Protein AF-H3GCD4-F1 (afdb_monomer)

Foldseek 3Di:
DCPVVVVVVVVLVVDDPVVVVVVVVVVVVVVVVVVVVVVVVVVVVVVVVVVVVVVVVVVVVVVVVVVVVVVCVVVVVVVVVVVVVVVVVVVVPPPDDDDDDDPPPDDPDDDPCPDPVSLVVLLQCLLVVLVVCVVVVNLVVSVVSLVVNVVSVVVCVVVVVCVVPVCSVVSVVSSVVSDDD

Secondary structure (DSSP, 8-state):
--HHHHHHHHHHHTS-HHHHHHHHHHHHHHHHHHHHHHHHHHHHHHHHHHHHHHHHHHHHHHHHHHHHHHHHHHHHHHHHHHHHHHHHHTTTT-SS---S-------SS------HHHHHHHHHHHHHHHHHHHHTT-HHHHHHHHHHHHHHHHHHHHTTHHHH-THHHHHHHHHHTT---

Radius of gyration: 38.5 Å; Cα contacts (8 Å, |Δi|>4): 44; chains: 1; bounding box: 92×35×95 Å

Solvent-accessible surface area (backbone atoms only — not comparable to full-atom values): 10628 Å² total; per-residue (Å²): 133,64,68,66,60,54,51,52,53,57,51,58,73,75,48,53,73,68,58,50,51,52,51,49,54,51,51,53,51,50,50,52,51,52,53,53,51,50,52,50,54,52,53,50,54,53,49,54,51,52,53,51,49,52,50,52,54,51,50,49,56,51,50,53,51,48,53,52,51,61,67,46,43,64,56,54,49,51,52,49,53,51,52,51,54,51,56,57,59,54,64,81,70,59,96,76,76,91,87,82,85,80,85,67,86,75,72,96,68,91,70,76,77,84,44,74,65,58,50,52,54,46,58,67,49,44,55,60,52,38,51,51,30,50,74,73,64,39,57,66,61,33,49,55,50,47,54,51,50,50,58,53,46,54,57,36,57,75,68,53,45,52,80,80,38,67,64,53,63,60,48,47,56,58,49,57,74,68,61,84,130

Organism: Phytophthora ramorum (NCBI:txid164328)

Structure (mmCIF, N/CA/C/O backbone):
data_AF-H3GCD4-F1
#
_entry.id   AF-H3GCD4-F1
#
loop_
_atom_site.group_PDB
_atom_site.id
_atom_site.type_symbol
_atom_site.label_atom_id
_atom_site.label_alt_id
_atom_site.label_comp_id
_atom_site.label_asym_id
_atom_site.label_entity_id
_atom_site.label_seq_id
_atom_site.pdbx_PDB_ins_code
_atom_site.Cartn_x
_atom_site.Cartn_y
_atom_site.Cartn_z
_atom_site.occupancy
_atom_site.B_iso_or_equiv
_atom_site.auth_seq_id
_atom_site.auth_comp_id
_atom_site.auth_asym_id
_atom_site.auth_atom_id
_atom_site.pdbx_PDB_model_num
ATOM 1 N N . MET A 1 1 ? 44.807 -16.134 -28.059 1.00 50.16 1 MET A N 1
ATOM 2 C CA . MET A 1 1 ? 43.827 -15.021 -28.088 1.00 50.16 1 MET A CA 1
ATOM 3 C C . MET A 1 1 ? 43.951 -14.115 -29.324 1.00 50.16 1 MET A C 1
ATOM 5 O O . MET A 1 1 ? 43.133 -13.223 -29.466 1.00 50.16 1 MET A O 1
ATOM 9 N N . THR A 1 2 ? 44.904 -14.329 -30.241 1.00 54.50 2 THR A N 1
ATOM 10 C CA . THR A 1 2 ? 45.132 -13.459 -31.418 1.00 54.50 2 THR A CA 1
ATOM 11 C C . THR A 1 2 ? 44.322 -13.833 -32.667 1.00 54.50 2 THR A C 1
ATOM 13 O O . THR A 1 2 ? 44.211 -13.025 -33.582 1.00 54.50 2 THR A O 1
ATOM 16 N N . THR A 1 3 ? 43.721 -15.024 -32.713 1.00 62.31 3 THR A N 1
ATOM 17 C CA . THR A 1 3 ? 43.071 -15.566 -33.921 1.00 62.31 3 THR A CA 1
ATOM 18 C C . THR A 1 3 ? 41.797 -14.823 -34.326 1.00 62.31 3 THR A C 1
ATOM 20 O O . THR A 1 3 ? 41.518 -14.698 -35.512 1.00 62.31 3 THR A O 1
ATOM 23 N N . THR A 1 4 ? 41.042 -14.280 -33.369 1.00 67.94 4 THR A N 1
ATOM 24 C CA . THR A 1 4 ? 39.801 -13.533 -33.646 1.00 67.94 4 THR A CA 1
ATOM 25 C C . THR A 1 4 ? 40.067 -12.150 -34.237 1.00 67.94 4 THR A C 1
ATOM 27 O O . THR A 1 4 ? 39.287 -11.662 -35.051 1.00 67.94 4 THR A O 1
ATOM 30 N N . ALA A 1 5 ? 41.178 -11.518 -33.849 1.00 70.50 5 ALA A N 1
ATOM 31 C CA . ALA A 1 5 ? 41.583 -10.219 -34.374 1.00 70.50 5 ALA A CA 1
ATOM 32 C C . ALA A 1 5 ? 42.085 -10.327 -35.824 1.00 70.50 5 ALA A C 1
ATOM 34 O O . ALA A 1 5 ? 41.757 -9.470 -36.645 1.00 70.50 5 ALA A O 1
ATOM 35 N N . ASP A 1 6 ? 42.824 -11.395 -36.144 1.00 76.06 6 ASP A N 1
ATOM 36 C CA . ASP A 1 6 ? 43.312 -11.661 -37.504 1.00 76.06 6 ASP A CA 1
ATOM 37 C C . ASP A 1 6 ? 42.165 -11.997 -38.472 1.00 76.06 6 ASP A C 1
ATOM 39 O O . ASP A 1 6 ? 42.131 -11.508 -39.603 1.00 76.06 6 ASP A O 1
ATOM 43 N N . ASP A 1 7 ? 41.167 -12.756 -38.009 1.00 80.56 7 ASP A N 1
ATOM 44 C CA . ASP A 1 7 ? 39.966 -13.078 -38.787 1.00 80.56 7 ASP A CA 1
ATOM 45 C C . ASP A 1 7 ? 39.101 -11.830 -39.058 1.00 80.56 7 ASP A C 1
ATOM 47 O O . ASP A 1 7 ? 38.700 -11.561 -40.195 1.00 80.56 7 ASP A O 1
ATOM 51 N N . ALA A 1 8 ? 38.919 -10.972 -38.046 1.00 80.94 8 ALA A N 1
ATOM 52 C CA . ALA A 1 8 ? 38.233 -9.690 -38.202 1.00 80.94 8 ALA A CA 1
ATOM 53 C C . ALA A 1 8 ? 38.965 -8.749 -39.178 1.00 80.94 8 ALA A C 1
ATOM 55 O O . ALA A 1 8 ? 38.332 -8.100 -40.015 1.00 80.94 8 ALA A O 1
ATOM 56 N N . ALA A 1 9 ? 40.299 -8.699 -39.127 1.00 81.06 9 ALA A N 1
ATOM 57 C CA . ALA A 1 9 ? 41.100 -7.920 -40.068 1.00 81.06 9 ALA A CA 1
ATOM 58 C C . ALA A 1 9 ? 40.993 -8.468 -41.504 1.00 81.06 9 ALA A C 1
ATOM 60 O O . ALA A 1 9 ? 40.897 -7.691 -42.458 1.00 81.06 9 ALA A O 1
ATOM 61 N N . GLY A 1 10 ? 40.955 -9.794 -41.670 1.00 81.75 10 GLY A N 1
ATOM 62 C CA . GLY A 1 10 ? 40.729 -10.453 -42.957 1.00 81.75 10 GLY A CA 1
ATOM 63 C C . GLY A 1 10 ? 39.330 -10.203 -43.532 1.00 81.75 10 GLY A C 1
ATOM 64 O O . GLY A 1 10 ? 39.179 -10.050 -44.745 1.00 81.75 10 GLY A O 1
ATOM 65 N N . PHE A 1 11 ? 38.305 -10.125 -42.683 1.00 82.75 11 PHE A N 1
ATOM 66 C CA . PHE A 1 11 ? 36.947 -9.737 -43.069 1.00 82.75 11 PHE A CA 1
ATOM 67 C C . PHE A 1 11 ? 36.885 -8.281 -43.553 1.00 82.75 11 PHE A C 1
ATOM 69 O O . PHE A 1 11 ? 36.371 -8.013 -44.639 1.00 82.75 11 PHE A O 1
ATOM 76 N N . LEU A 1 12 ? 37.487 -7.347 -42.810 1.00 80.81 12 LEU A N 1
ATOM 77 C CA . LEU A 1 12 ? 37.489 -5.922 -43.161 1.00 80.81 12 LEU A CA 1
ATOM 78 C C . LEU A 1 12 ? 38.237 -5.624 -44.469 1.00 80.81 12 LEU A C 1
ATOM 80 O O . LEU A 1 12 ? 37.822 -4.741 -45.212 1.00 80.81 12 LEU A O 1
ATOM 84 N N . ARG A 1 13 ? 39.297 -6.379 -44.795 1.00 82.69 13 ARG A N 1
ATOM 85 C CA . ARG A 1 13 ? 40.027 -6.240 -46.073 1.00 82.69 13 ARG A CA 1
ATOM 86 C C . ARG A 1 13 ? 39.203 -6.634 -47.301 1.00 82.69 13 ARG A C 1
ATOM 88 O O . ARG A 1 13 ? 39.510 -6.178 -48.396 1.00 82.69 13 ARG A O 1
ATOM 95 N N . ARG A 1 14 ? 38.193 -7.494 -47.134 1.00 85.12 14 ARG A N 1
ATOM 96 C CA . ARG A 1 14 ? 37.296 -7.941 -48.215 1.00 85.12 14 ARG A CA 1
ATOM 97 C C . ARG A 1 14 ? 36.103 -7.006 -48.426 1.00 85.12 14 ARG A C 1
ATOM 99 O O . ARG A 1 14 ? 35.385 -7.159 -49.410 1.00 85.12 14 ARG A O 1
ATOM 106 N N . LEU A 1 15 ? 35.886 -6.061 -47.513 1.00 84.00 15 LEU A N 1
ATOM 107 C CA . LEU A 1 15 ? 34.727 -5.180 -47.506 1.00 84.00 15 LEU A CA 1
ATOM 108 C C . LEU A 1 15 ? 35.008 -3.879 -48.276 1.00 84.00 15 LEU A C 1
ATOM 110 O O . LEU A 1 15 ? 36.093 -3.305 -48.183 1.00 84.00 15 LEU A O 1
ATOM 114 N N . SER A 1 16 ? 34.010 -3.385 -49.012 1.00 89.06 16 SER A N 1
ATOM 115 C CA . SER A 1 16 ? 34.063 -2.057 -49.632 1.00 89.06 16 SER A CA 1
ATOM 116 C C . SER A 1 16 ? 34.206 -0.963 -48.569 1.00 89.06 16 SER A C 1
ATOM 118 O O . SER A 1 16 ? 33.640 -1.051 -47.478 1.00 89.06 16 SER A O 1
ATOM 120 N N . ILE A 1 17 ? 34.912 0.122 -48.902 1.00 86.19 17 ILE A N 1
ATOM 121 C CA . ILE A 1 17 ? 35.089 1.280 -48.010 1.00 86.19 17 ILE A CA 1
ATOM 122 C C . ILE A 1 17 ? 33.732 1.893 -47.618 1.00 86.19 17 ILE A C 1
ATOM 124 O O . ILE A 1 17 ? 33.580 2.383 -46.498 1.00 86.19 17 ILE A O 1
ATOM 128 N N . ALA A 1 18 ? 32.739 1.863 -48.514 1.00 87.00 18 ALA A N 1
ATOM 129 C CA . ALA A 1 18 ? 31.394 2.365 -48.226 1.00 87.00 18 ALA A CA 1
ATOM 130 C C . ALA A 1 18 ? 30.683 1.499 -47.172 1.00 87.00 18 ALA A C 1
ATOM 132 O O . ALA A 1 18 ? 30.179 2.024 -46.178 1.00 87.00 18 ALA A O 1
ATOM 133 N N . ASP A 1 19 ? 30.734 0.178 -47.335 1.00 88.00 19 ASP A N 1
ATOM 134 C CA . ASP A 1 19 ? 30.111 -0.774 -46.413 1.00 88.00 19 ASP A CA 1
ATOM 135 C C . ASP A 1 19 ? 30.809 -0.776 -45.047 1.00 88.00 19 ASP A C 1
ATOM 137 O O . ASP A 1 19 ? 30.152 -0.837 -44.008 1.00 88.00 19 ASP A O 1
ATOM 141 N N . ALA A 1 20 ? 32.137 -0.617 -45.026 1.00 88.19 20 ALA A N 1
ATOM 142 C CA . ALA A 1 20 ? 32.909 -0.482 -43.794 1.00 88.19 20 ALA A CA 1
ATOM 143 C C . ALA A 1 20 ? 32.507 0.766 -42.989 1.00 88.19 20 ALA A C 1
ATOM 145 O O . ALA A 1 20 ? 32.395 0.698 -41.764 1.00 88.19 20 ALA A O 1
ATOM 146 N N . LYS A 1 21 ? 32.232 1.896 -43.659 1.00 89.31 21 LYS A N 1
ATOM 147 C CA . LYS A 1 21 ? 31.738 3.119 -43.000 1.00 89.31 21 LYS A CA 1
ATOM 148 C C . LYS A 1 21 ? 30.345 2.922 -42.404 1.00 89.31 21 LYS A C 1
ATOM 150 O O . LYS A 1 21 ? 30.118 3.311 -41.261 1.00 89.31 21 LYS A O 1
ATOM 155 N N . VAL A 1 22 ? 29.434 2.281 -43.139 1.00 92.94 22 VAL A N 1
ATOM 156 C CA . VAL A 1 22 ? 28.083 1.969 -42.640 1.00 92.94 22 VAL A CA 1
ATOM 157 C C . VAL A 1 22 ? 28.148 1.028 -41.435 1.00 92.94 22 VAL A C 1
ATOM 159 O O . VAL A 1 22 ? 27.459 1.251 -40.438 1.00 92.94 22 VAL A O 1
ATOM 162 N N . LEU A 1 23 ? 29.005 0.004 -41.488 1.00 91.62 23 LEU A N 1
ATOM 163 C CA . LEU A 1 23 ? 29.213 -0.928 -40.382 1.00 91.62 23 LEU A CA 1
ATOM 164 C C . LEU A 1 23 ? 29.775 -0.224 -39.139 1.00 91.62 23 LEU A C 1
ATOM 166 O O . LEU A 1 23 ? 29.325 -0.503 -38.025 1.00 91.62 23 LEU A O 1
ATOM 170 N N . LEU A 1 24 ? 30.719 0.705 -39.318 1.00 90.31 24 LEU A N 1
ATOM 171 C CA . LEU A 1 24 ? 31.287 1.498 -38.227 1.00 90.31 24 LEU A CA 1
ATOM 172 C C . LEU A 1 24 ? 30.203 2.350 -37.561 1.00 90.31 24 LEU A C 1
ATOM 174 O O . LEU A 1 24 ? 30.026 2.254 -36.347 1.00 90.31 24 LEU A O 1
ATOM 178 N N . GLU A 1 25 ? 29.433 3.116 -38.336 1.00 95.12 25 GLU A N 1
ATOM 179 C CA . GLU A 1 25 ? 28.358 3.954 -37.789 1.00 95.12 25 GLU A CA 1
ATOM 180 C C . GLU A 1 25 ? 27.281 3.124 -37.084 1.00 95.12 25 GLU A C 1
ATOM 182 O O . GLU A 1 25 ? 26.854 3.457 -35.975 1.00 95.12 25 GLU A O 1
ATOM 187 N N . ARG A 1 26 ? 26.904 1.975 -37.658 1.00 95.38 26 ARG A N 1
ATOM 188 C CA . ARG A 1 26 ? 25.992 1.025 -37.008 1.00 95.38 26 ARG A CA 1
ATOM 189 C C . ARG A 1 26 ? 26.544 0.546 -35.667 1.00 95.38 26 ARG A C 1
ATOM 191 O O . ARG A 1 26 ? 25.827 0.579 -34.670 1.00 95.38 26 ARG A O 1
ATOM 198 N N . THR A 1 27 ? 27.807 0.130 -35.633 1.00 95.19 27 THR A N 1
ATOM 199 C CA . THR A 1 27 ? 28.456 -0.377 -34.414 1.00 95.19 27 THR A CA 1
ATOM 200 C C . THR A 1 27 ? 28.596 0.722 -33.362 1.00 95.19 27 THR A C 1
ATOM 202 O O . THR A 1 27 ? 28.390 0.477 -32.174 1.00 95.19 27 THR A O 1
ATOM 205 N N . ARG A 1 28 ? 28.891 1.958 -33.781 1.00 96.44 28 ARG A N 1
ATOM 206 C CA . ARG A 1 28 ? 28.967 3.123 -32.893 1.00 96.44 28 ARG A CA 1
ATOM 207 C C . ARG A 1 28 ? 27.609 3.423 -32.262 1.00 96.44 28 ARG A C 1
ATOM 209 O O . ARG A 1 28 ? 27.538 3.591 -31.046 1.00 96.44 28 ARG A O 1
ATOM 216 N N . LYS A 1 29 ? 26.541 3.413 -33.064 1.00 96.88 29 LYS A N 1
ATOM 217 C CA . LYS A 1 29 ? 25.164 3.595 -32.589 1.00 96.88 29 LYS A CA 1
ATOM 218 C C . LYS A 1 29 ? 24.729 2.472 -31.648 1.00 96.88 29 LYS A C 1
ATOM 220 O O . LYS A 1 29 ? 24.122 2.736 -30.616 1.00 96.88 29 LYS A O 1
ATOM 225 N N . GLU A 1 30 ? 25.060 1.221 -31.965 1.00 96.88 30 GLU A N 1
ATOM 226 C CA . GLU A 1 30 ? 24.753 0.078 -31.101 1.00 96.88 30 GLU A CA 1
ATOM 227 C C . GLU A 1 30 ? 25.494 0.170 -29.762 1.00 96.88 30 GLU A C 1
ATOM 229 O O . GLU A 1 30 ? 24.895 -0.049 -28.709 1.00 96.88 30 GLU A O 1
ATOM 234 N N . LYS A 1 31 ? 26.774 0.560 -29.785 1.00 96.62 31 LYS A N 1
ATOM 235 C CA . LYS A 1 31 ? 27.557 0.809 -28.572 1.00 96.62 31 LYS A CA 1
ATOM 236 C C . LYS A 1 31 ? 26.910 1.897 -27.718 1.00 96.62 31 LYS A C 1
ATOM 238 O O . LYS A 1 31 ? 26.731 1.689 -26.522 1.00 96.62 31 LYS A O 1
ATOM 243 N N . GLU A 1 32 ? 26.534 3.026 -28.316 1.00 96.75 32 GLU A N 1
ATOM 244 C CA . GLU A 1 32 ? 25.876 4.119 -27.596 1.00 96.75 32 GLU A CA 1
ATOM 245 C C . GLU A 1 32 ? 24.546 3.664 -26.973 1.00 96.75 32 GLU A C 1
ATOM 247 O O . GLU A 1 32 ? 24.305 3.887 -25.785 1.00 96.75 32 GLU A O 1
ATOM 252 N N . ASN A 1 33 ? 23.715 2.947 -27.732 1.00 96.88 33 ASN A N 1
ATOM 253 C CA . ASN A 1 33 ? 22.452 2.409 -27.232 1.00 96.88 33 ASN A CA 1
ATOM 254 C C . ASN A 1 33 ? 22.661 1.455 -26.051 1.00 96.88 33 ASN A C 1
ATOM 256 O O . ASN A 1 33 ? 22.021 1.634 -25.017 1.00 96.88 33 ASN A O 1
ATOM 260 N N . LYS A 1 34 ? 23.607 0.511 -26.154 1.00 97.12 34 LYS A N 1
ATOM 261 C CA . LYS A 1 34 ? 23.935 -0.409 -25.053 1.00 97.12 34 LYS A CA 1
ATOM 262 C C . LYS A 1 34 ? 24.427 0.337 -23.816 1.00 97.12 34 LYS A C 1
ATOM 264 O O . LYS A 1 34 ? 24.053 -0.017 -22.703 1.00 97.12 34 LYS A O 1
ATOM 269 N N . THR A 1 35 ? 25.223 1.397 -23.986 1.00 96.31 35 THR A N 1
ATOM 270 C CA . THR A 1 35 ? 25.668 2.206 -22.839 1.00 96.31 35 THR A CA 1
ATOM 271 C C . THR A 1 35 ? 24.512 2.936 -22.159 1.00 96.31 35 THR A C 1
ATOM 273 O O . THR A 1 35 ? 24.444 2.934 -20.931 1.00 96.31 35 THR A O 1
ATOM 276 N N . LYS A 1 36 ? 23.565 3.489 -22.927 1.00 95.75 36 LYS A N 1
ATOM 277 C CA . LYS A 1 36 ? 22.367 4.148 -22.381 1.00 95.75 36 LYS A CA 1
ATOM 278 C C . LYS A 1 36 ? 21.444 3.156 -21.677 1.00 95.75 36 LYS A C 1
ATOM 280 O O . LYS A 1 36 ? 20.927 3.448 -20.602 1.00 95.75 36 LYS A O 1
ATOM 285 N N . GLU A 1 37 ? 21.257 1.974 -22.253 1.00 95.94 37 GLU A N 1
ATOM 286 C CA . GLU A 1 37 ? 20.448 0.913 -21.655 1.00 95.94 37 GLU A CA 1
ATOM 287 C C . GLU A 1 37 ? 21.063 0.403 -20.348 1.00 95.94 37 GLU A C 1
ATOM 289 O O . GLU A 1 37 ? 20.365 0.292 -19.340 1.00 95.94 37 GLU A O 1
ATOM 294 N N . MET A 1 38 ? 22.383 0.194 -20.324 1.00 95.75 38 MET A N 1
ATOM 295 C CA . MET A 1 38 ? 23.116 -0.170 -19.113 1.00 95.75 38 MET A CA 1
ATOM 296 C C . MET A 1 38 ? 22.959 0.897 -18.022 1.00 95.75 38 MET A C 1
ATOM 298 O O . MET A 1 38 ? 22.636 0.564 -16.883 1.00 95.75 38 MET A O 1
ATOM 302 N N . GLN A 1 39 ? 23.111 2.180 -18.363 1.00 95.44 39 GLN A N 1
ATOM 303 C CA . GLN A 1 39 ? 22.886 3.283 -17.422 1.00 95.44 39 GLN A CA 1
ATOM 304 C C . GLN A 1 39 ? 21.451 3.296 -16.882 1.00 95.44 39 GLN A C 1
ATOM 306 O O . GLN A 1 39 ? 21.246 3.469 -15.680 1.00 95.44 39 GLN A O 1
ATOM 311 N N . LYS A 1 40 ? 20.452 3.058 -17.742 1.00 95.25 40 LYS A N 1
ATOM 312 C CA . LYS A 1 40 ? 19.048 2.965 -17.325 1.00 95.25 40 LYS A CA 1
ATOM 313 C C . LYS A 1 40 ? 18.827 1.800 -16.361 1.00 95.25 40 LYS A C 1
ATOM 315 O O . LYS A 1 40 ? 18.182 1.997 -15.333 1.00 95.25 40 LYS A O 1
ATOM 320 N N . MET A 1 41 ? 19.371 0.619 -16.663 1.00 95.75 41 MET A N 1
ATOM 321 C CA . MET A 1 41 ? 19.281 -0.560 -15.794 1.00 95.75 41 MET A CA 1
ATOM 322 C C . MET A 1 41 ? 19.884 -0.290 -14.416 1.00 95.75 41 MET A C 1
ATOM 324 O O . MET A 1 41 ? 19.246 -0.560 -13.401 1.00 95.75 41 MET A O 1
ATOM 328 N N . ILE A 1 42 ? 21.084 0.289 -14.376 1.00 96.25 42 ILE A N 1
ATOM 329 C CA . ILE A 1 42 ? 21.759 0.648 -13.126 1.00 96.25 42 ILE A CA 1
ATOM 330 C C . ILE A 1 42 ? 20.920 1.664 -12.336 1.00 96.25 42 ILE A C 1
ATOM 332 O O . ILE A 1 42 ? 20.726 1.503 -11.134 1.00 96.25 42 ILE A O 1
ATOM 336 N N . GLY A 1 43 ? 20.349 2.667 -13.009 1.00 95.38 43 GLY A N 1
ATOM 337 C CA . GLY A 1 43 ? 19.470 3.650 -12.375 1.00 95.38 43 GLY A CA 1
ATOM 338 C C . GLY A 1 43 ? 18.202 3.043 -11.765 1.00 95.38 43 GLY A C 1
ATOM 339 O O . GLY A 1 43 ? 17.765 3.495 -10.712 1.00 95.38 43 GLY A O 1
ATOM 340 N N . VAL A 1 44 ? 17.620 2.013 -12.392 1.00 95.94 44 VAL A N 1
ATOM 341 C CA . VAL A 1 44 ? 16.501 1.255 -11.802 1.00 95.94 44 VAL A CA 1
ATOM 342 C C . VAL A 1 44 ? 16.966 0.519 -10.548 1.00 95.94 44 VAL A C 1
ATOM 344 O O . VAL A 1 44 ? 16.364 0.699 -9.500 1.00 95.94 44 VAL A O 1
ATOM 347 N N . ARG A 1 45 ? 18.089 -0.209 -10.607 1.00 96.19 45 ARG A N 1
ATOM 348 C CA . ARG A 1 45 ? 18.612 -0.952 -9.447 1.00 96.19 45 ARG A CA 1
ATOM 349 C C . ARG A 1 45 ? 18.936 -0.057 -8.252 1.00 96.19 45 ARG A C 1
ATOM 351 O O . ARG A 1 45 ? 18.669 -0.452 -7.122 1.00 96.19 45 ARG A O 1
ATOM 358 N N . TYR A 1 46 ? 19.479 1.139 -8.485 1.00 97.12 46 TYR A N 1
ATOM 359 C CA . TYR A 1 46 ? 19.704 2.100 -7.403 1.00 97.12 46 TYR A CA 1
ATOM 360 C C . TYR A 1 46 ? 18.398 2.596 -6.787 1.00 97.12 46 TYR A C 1
ATOM 362 O O . TYR A 1 46 ? 18.313 2.681 -5.566 1.00 97.12 46 TYR A O 1
ATOM 370 N N . ARG A 1 47 ? 17.373 2.888 -7.598 1.00 96.81 47 ARG A N 1
ATOM 371 C CA . ARG A 1 47 ? 16.058 3.278 -7.071 1.00 96.81 47 ARG A CA 1
ATOM 372 C C . ARG A 1 47 ? 15.408 2.155 -6.275 1.00 96.81 47 ARG A C 1
ATOM 374 O O . ARG A 1 47 ? 14.955 2.421 -5.173 1.00 96.81 47 ARG A O 1
ATOM 381 N N . ASP A 1 48 ? 15.443 0.924 -6.778 1.00 97.19 48 ASP A N 1
ATOM 382 C CA . ASP A 1 48 ? 14.895 -0.237 -6.070 1.00 97.19 48 ASP A CA 1
ATOM 383 C C . ASP A 1 48 ? 15.591 -0.443 -4.715 1.00 97.19 48 ASP A C 1
ATOM 385 O O . ASP A 1 48 ? 14.945 -0.780 -3.723 1.00 97.19 48 ASP A O 1
ATOM 389 N N . LEU A 1 49 ? 16.911 -0.225 -4.651 1.00 97.81 49 LEU A N 1
ATOM 390 C CA . LEU A 1 49 ? 17.675 -0.322 -3.407 1.00 97.81 49 LEU A CA 1
ATOM 391 C C . LEU A 1 49 ? 17.290 0.779 -2.410 1.00 97.81 49 LEU A C 1
ATOM 393 O O . LEU A 1 49 ? 17.115 0.486 -1.230 1.00 97.81 49 LEU A O 1
ATOM 397 N N . ILE A 1 50 ? 17.134 2.020 -2.882 1.00 97.00 50 ILE A N 1
ATOM 398 C CA . ILE A 1 50 ? 16.683 3.148 -2.053 1.00 97.00 50 ILE A CA 1
ATOM 399 C C . ILE A 1 50 ? 15.266 2.883 -1.536 1.00 97.00 50 ILE A C 1
ATOM 401 O O . ILE A 1 50 ? 15.030 2.953 -0.336 1.00 97.00 50 ILE A O 1
ATOM 405 N N . GLU A 1 51 ? 14.348 2.473 -2.411 1.00 97.94 51 GLU A N 1
ATOM 406 C CA . GLU A 1 51 ? 12.968 2.160 -2.035 1.00 97.94 51 GLU A CA 1
ATOM 407 C C . GLU A 1 51 ? 12.904 0.997 -1.033 1.00 97.94 51 GLU A C 1
ATOM 409 O O . GLU A 1 51 ? 12.111 1.011 -0.092 1.00 97.94 51 GLU A O 1
ATOM 414 N N . SER A 1 52 ? 13.759 -0.015 -1.200 1.00 97.88 52 SER A N 1
ATOM 415 C CA . SER A 1 52 ? 13.860 -1.125 -0.247 1.00 97.88 52 SER A CA 1
ATOM 416 C C . SER A 1 52 ? 14.365 -0.653 1.117 1.00 97.88 52 SER A C 1
ATOM 418 O O . SER A 1 52 ? 13.850 -1.100 2.141 1.00 97.88 52 SER A O 1
ATOM 420 N N . ALA A 1 53 ? 15.329 0.271 1.150 1.00 98.12 53 ALA A N 1
ATOM 421 C CA . ALA A 1 53 ? 15.805 0.874 2.391 1.00 98.12 53 ALA A CA 1
ATOM 422 C C . ALA A 1 53 ? 14.696 1.685 3.084 1.00 98.12 53 ALA A C 1
ATOM 424 O O . ALA A 1 53 ? 14.467 1.499 4.280 1.00 98.12 53 ALA A O 1
ATOM 425 N N . ASP A 1 54 ? 13.943 2.494 2.335 1.00 97.75 54 ASP A N 1
ATOM 426 C CA . ASP A 1 54 ? 12.808 3.257 2.866 1.00 97.75 54 ASP A CA 1
ATOM 427 C C . ASP A 1 54 ? 11.724 2.331 3.436 1.00 97.75 54 ASP A C 1
ATOM 429 O O . ASP A 1 54 ? 11.196 2.566 4.525 1.00 97.75 54 ASP A O 1
ATOM 433 N N . LYS A 1 55 ? 11.429 1.218 2.752 1.00 97.94 55 LYS A N 1
ATOM 434 C CA . LYS A 1 55 ? 10.506 0.186 3.253 1.00 97.94 55 LYS A CA 1
ATOM 435 C C . LYS A 1 55 ? 10.986 -0.414 4.571 1.00 97.94 55 LYS A C 1
ATOM 437 O O . LYS A 1 55 ? 10.176 -0.557 5.483 1.00 97.94 55 LYS A O 1
ATOM 442 N N . ILE A 1 56 ? 12.278 -0.716 4.706 1.00 97.81 56 ILE A N 1
ATOM 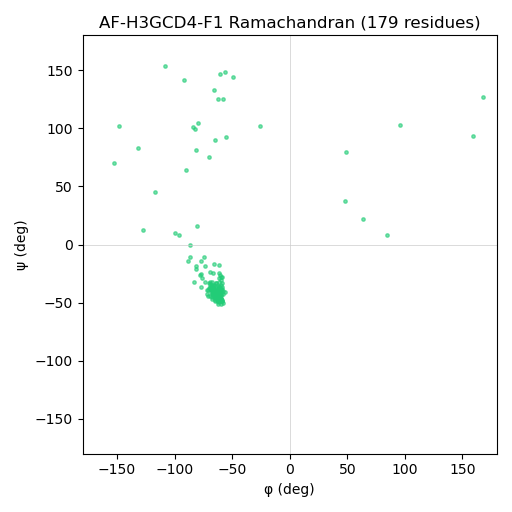443 C CA . ILE A 1 56 ? 12.848 -1.241 5.956 1.00 97.81 56 ILE A CA 1
ATOM 444 C C . ILE A 1 56 ? 12.685 -0.227 7.096 1.00 97.81 56 ILE A C 1
ATOM 446 O O . ILE A 1 56 ? 12.259 -0.601 8.188 1.00 97.81 56 ILE A O 1
ATOM 450 N N . VAL A 1 57 ? 12.954 1.057 6.850 1.00 97.62 57 VAL A N 1
ATOM 451 C CA . VAL A 1 57 ? 12.784 2.120 7.857 1.00 97.62 57 VAL A CA 1
ATOM 452 C C . VAL A 1 57 ? 11.311 2.285 8.250 1.00 97.62 57 VAL A C 1
ATOM 454 O O . VAL A 1 57 ? 10.983 2.397 9.436 1.00 97.62 57 VAL A O 1
ATOM 457 N N . ASN A 1 58 ? 10.400 2.232 7.280 1.00 98.00 58 ASN A N 1
ATOM 458 C CA . ASN A 1 58 ? 8.962 2.295 7.531 1.00 98.00 58 ASN A CA 1
ATOM 459 C C . ASN A 1 58 ? 8.469 1.088 8.337 1.00 98.00 58 ASN A C 1
ATOM 461 O O . ASN A 1 58 ? 7.724 1.261 9.301 1.00 98.00 58 ASN A O 1
ATOM 465 N N . MET A 1 59 ? 8.925 -0.120 8.004 1.00 97.94 59 MET A N 1
ATOM 466 C CA . MET A 1 59 ? 8.616 -1.329 8.770 1.00 97.94 59 MET A CA 1
ATOM 467 C C . MET A 1 59 ? 9.159 -1.244 10.197 1.00 97.94 59 MET A C 1
ATOM 469 O O . MET A 1 59 ? 8.447 -1.580 11.140 1.00 97.94 59 MET A O 1
ATOM 473 N N . HIS A 1 60 ? 10.380 -0.738 10.376 1.00 98.00 60 HIS A N 1
ATOM 474 C CA . HIS A 1 60 ? 10.971 -0.536 11.696 1.00 98.00 60 HIS A CA 1
ATOM 475 C C . HIS A 1 60 ? 10.151 0.447 12.543 1.00 98.00 60 HIS A C 1
ATOM 477 O O . HIS A 1 60 ? 9.809 0.151 13.686 1.00 98.00 60 HIS A O 1
ATOM 483 N N . SER A 1 61 ? 9.778 1.604 11.988 1.00 97.62 61 SER A N 1
ATOM 484 C CA . SER A 1 61 ? 8.966 2.585 12.722 1.00 97.62 61 SER A CA 1
ATOM 485 C C . SER A 1 61 ? 7.553 2.072 13.027 1.00 97.62 61 SER A C 1
ATOM 487 O O . SER A 1 61 ? 7.008 2.365 14.091 1.00 97.62 61 SER A O 1
ATOM 489 N N . ALA A 1 62 ? 6.952 1.281 12.132 1.00 97.50 62 ALA A N 1
ATOM 490 C CA . ALA A 1 62 ? 5.683 0.606 12.390 1.00 97.50 62 ALA A CA 1
ATOM 491 C C . ALA A 1 62 ? 5.812 -0.417 13.529 1.00 97.50 62 ALA A C 1
ATOM 493 O O . ALA A 1 62 ? 4.988 -0.405 14.439 1.00 97.50 62 ALA A O 1
ATOM 494 N N . ALA A 1 63 ? 6.869 -1.232 13.531 1.00 97.75 63 ALA A N 1
ATOM 495 C CA . ALA A 1 63 ? 7.135 -2.195 14.597 1.00 97.75 63 ALA A CA 1
ATOM 496 C C . ALA A 1 63 ? 7.332 -1.510 15.961 1.00 97.75 63 ALA A C 1
ATOM 498 O O . ALA A 1 63 ? 6.736 -1.937 16.945 1.00 97.75 63 ALA A O 1
ATOM 499 N N . MET A 1 64 ? 8.080 -0.404 16.013 1.00 97.69 64 MET A N 1
ATOM 500 C CA . MET A 1 64 ? 8.250 0.387 17.241 1.00 97.69 64 MET A CA 1
ATOM 501 C C . MET A 1 64 ? 6.922 0.960 17.753 1.00 97.69 64 MET A C 1
ATOM 503 O O . MET A 1 64 ? 6.643 0.902 18.947 1.00 97.69 64 MET A O 1
ATOM 507 N N . ARG A 1 65 ? 6.063 1.474 16.862 1.00 97.06 65 ARG A N 1
ATOM 508 C CA . ARG A 1 65 ? 4.722 1.949 17.248 1.00 97.06 65 ARG A CA 1
ATOM 509 C C . ARG A 1 65 ? 3.842 0.823 17.787 1.00 97.06 65 ARG A C 1
ATOM 511 O O . ARG A 1 65 ? 3.135 1.033 18.768 1.00 97.06 65 ARG A O 1
ATOM 518 N N . LEU A 1 66 ? 3.898 -0.360 17.174 1.00 97.12 66 LEU A N 1
ATOM 519 C CA . LEU A 1 66 ? 3.179 -1.538 17.660 1.00 97.12 66 LEU A CA 1
ATOM 520 C C . LEU A 1 66 ? 3.682 -1.978 19.037 1.00 97.12 66 LEU A C 1
ATOM 522 O O . LEU A 1 66 ? 2.867 -2.281 19.901 1.00 97.12 66 LEU A O 1
ATOM 526 N N . GLU A 1 67 ? 4.995 -1.964 19.268 1.00 97.31 67 GLU A N 1
ATOM 527 C CA . GLU A 1 67 ? 5.574 -2.288 20.574 1.00 97.31 67 GLU A CA 1
ATOM 528 C C . GLU A 1 67 ? 5.075 -1.330 21.663 1.00 97.31 67 GLU A C 1
ATOM 530 O O . GLU A 1 67 ? 4.652 -1.776 22.730 1.00 97.31 67 GLU A O 1
ATOM 535 N N . VAL A 1 68 ? 5.080 -0.021 21.392 1.00 96.75 68 VAL A N 1
ATOM 536 C CA . VAL A 1 68 ? 4.555 0.987 22.324 1.00 96.75 68 VAL A CA 1
ATOM 537 C C . VAL A 1 68 ? 3.065 0.759 22.576 1.00 96.75 68 VAL A C 1
ATOM 539 O O . VAL A 1 68 ? 2.652 0.651 23.728 1.00 96.75 68 VAL A O 1
ATOM 542 N N . SER A 1 69 ? 2.267 0.581 21.520 1.00 95.31 69 SER A N 1
ATOM 543 C CA . SER A 1 69 ? 0.830 0.317 21.647 1.00 95.31 69 SER A CA 1
ATOM 544 C C . SER A 1 69 ? 0.537 -0.941 22.470 1.00 95.31 69 SER A C 1
ATOM 546 O O . SER A 1 69 ? -0.389 -0.943 23.278 1.00 95.31 69 SER A O 1
ATOM 548 N N . LEU A 1 70 ? 1.322 -2.009 22.293 1.00 95.44 70 LEU A N 1
ATOM 549 C CA . LEU A 1 70 ? 1.157 -3.254 23.040 1.00 95.44 70 LEU A CA 1
ATOM 550 C C . LEU A 1 70 ? 1.547 -3.093 24.515 1.00 95.44 7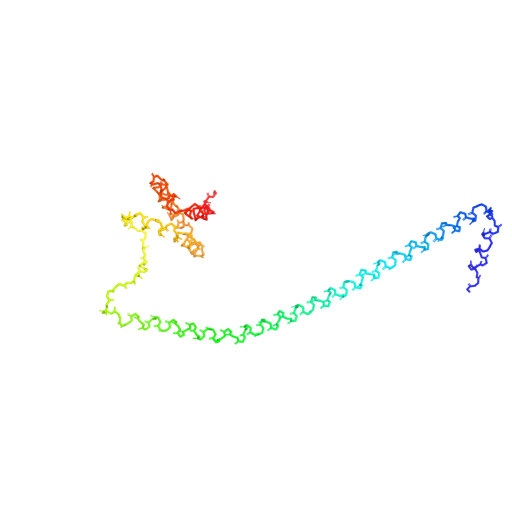0 LEU A C 1
ATOM 552 O O . LEU A 1 70 ? 0.925 -3.710 25.374 1.00 95.44 70 LEU A O 1
ATOM 556 N N . LYS A 1 71 ? 2.537 -2.247 24.825 1.00 95.31 71 LYS A N 1
ATOM 557 C CA . LYS A 1 71 ? 2.892 -1.902 26.212 1.00 95.31 71 LYS A CA 1
ATOM 558 C C . LYS A 1 71 ? 1.823 -1.050 26.897 1.00 95.31 71 LYS A C 1
ATOM 560 O O . LYS A 1 71 ? 1.608 -1.219 28.091 1.00 95.31 71 LYS A O 1
ATOM 565 N N . GLU A 1 72 ? 1.146 -0.172 26.161 1.00 95.69 72 GLU A N 1
ATOM 566 C CA . GLU A 1 72 ? 0.070 0.680 26.690 1.00 95.69 72 GLU A CA 1
ATOM 567 C C . GLU A 1 72 ? -1.268 -0.059 26.855 1.00 95.69 72 GLU A C 1
ATOM 569 O O . GLU A 1 72 ? -2.097 0.323 27.679 1.00 95.69 72 GLU A O 1
ATOM 574 N N . MET A 1 73 ? -1.507 -1.114 26.073 1.00 94.31 73 MET A N 1
ATOM 575 C CA . MET A 1 73 ? -2.785 -1.831 26.044 1.00 94.31 73 MET A CA 1
ATOM 576 C C . MET A 1 73 ? -3.221 -2.407 27.408 1.00 94.31 73 MET A C 1
ATOM 578 O O . MET A 1 73 ? -4.386 -2.224 27.756 1.00 94.31 73 MET A O 1
ATOM 582 N N . PRO A 1 74 ? -2.348 -3.025 28.231 1.00 93.81 74 PRO A N 1
ATOM 583 C CA . PRO A 1 74 ? -2.723 -3.485 29.569 1.00 93.81 74 PRO A CA 1
ATOM 584 C C . PRO A 1 74 ? -3.149 -2.348 30.499 1.00 93.81 74 PRO A C 1
ATOM 586 O O . PRO A 1 74 ? -4.034 -2.529 31.331 1.00 93.81 74 PRO A O 1
ATOM 589 N N . GLU A 1 75 ? -2.521 -1.179 30.379 1.00 94.44 75 GLU A N 1
ATOM 590 C CA . GLU A 1 75 ? -2.868 -0.018 31.194 1.00 94.44 75 GLU A CA 1
ATOM 591 C C . GLU A 1 75 ? -4.212 0.572 30.762 1.00 94.44 75 GLU A C 1
ATOM 593 O O . GLU A 1 75 ? -5.067 0.819 31.610 1.00 94.44 75 GLU A O 1
ATOM 598 N N . LYS A 1 76 ? -4.455 0.671 29.449 1.00 93.25 76 LYS A N 1
ATOM 599 C CA . LYS A 1 76 ? -5.762 1.053 28.893 1.00 93.25 76 LYS A CA 1
ATOM 600 C C . LYS A 1 76 ? -6.866 0.076 29.306 1.00 93.25 76 LYS A C 1
ATOM 602 O O . LYS A 1 76 ? -7.957 0.510 29.658 1.00 93.25 76 LYS A O 1
ATOM 607 N N . TRP A 1 77 ? -6.579 -1.227 29.332 1.00 94.81 77 TRP A N 1
ATOM 608 C CA . TRP A 1 77 ? -7.536 -2.241 29.781 1.00 94.81 77 TRP A CA 1
ATOM 609 C C . TRP A 1 77 ? -7.887 -2.084 31.260 1.00 94.81 77 TRP A C 1
ATOM 611 O O . TRP A 1 77 ? -9.061 -2.088 31.610 1.00 94.81 77 TRP A O 1
ATOM 621 N N . LYS A 1 78 ? -6.887 -1.864 32.123 1.00 94.69 78 LYS A N 1
ATOM 622 C CA . LYS A 1 78 ? -7.117 -1.579 33.547 1.00 94.69 78 LYS A CA 1
ATOM 623 C C . LYS A 1 78 ? -7.919 -0.296 33.754 1.00 94.69 78 LYS A C 1
ATOM 625 O O . LYS A 1 78 ? -8.797 -0.260 34.604 1.00 94.69 78 LYS A O 1
ATOM 630 N N . GLN A 1 79 ? -7.633 0.756 32.986 1.00 93.50 79 GLN A N 1
ATOM 631 C CA . GLN A 1 79 ? -8.399 2.006 33.038 1.00 93.50 79 GLN A CA 1
ATOM 632 C C . GLN A 1 79 ? -9.860 1.787 32.628 1.00 93.50 79 GLN A C 1
ATOM 634 O O . GLN A 1 79 ? -10.758 2.311 33.280 1.00 93.50 79 GLN A O 1
ATOM 639 N N . MET A 1 80 ? -10.102 0.980 31.594 1.00 92.69 80 MET A N 1
ATOM 640 C CA . MET A 1 80 ? -11.447 0.607 31.155 1.00 92.69 80 MET A CA 1
ATOM 641 C C . MET A 1 80 ? -12.177 -0.255 32.192 1.00 92.69 80 MET A C 1
ATOM 643 O O . MET A 1 80 ? -13.340 0.001 32.479 1.00 92.69 80 MET A O 1
ATOM 647 N N . GLU A 1 81 ? -11.500 -1.234 32.796 1.00 93.75 81 GLU A N 1
ATOM 648 C CA . GLU A 1 81 ? -12.050 -2.062 33.876 1.00 93.75 81 GLU A CA 1
ATOM 649 C C . GLU A 1 81 ? -12.451 -1.208 35.086 1.00 93.75 81 GLU A C 1
ATOM 651 O O . GLU A 1 81 ? -13.547 -1.366 35.619 1.00 93.75 81 GLU A O 1
ATOM 656 N N . LEU A 1 82 ? -11.607 -0.245 35.476 1.00 92.62 82 LEU A N 1
ATOM 657 C CA . LEU A 1 82 ? -11.932 0.713 36.533 1.00 92.62 82 LEU A CA 1
ATOM 658 C C . LEU A 1 82 ? -13.121 1.603 36.155 1.00 92.62 82 LEU A C 1
ATOM 660 O O . LEU A 1 82 ? -13.998 1.804 36.990 1.00 92.62 82 LEU A O 1
ATOM 664 N N . ALA A 1 83 ? -13.179 2.102 34.916 1.00 90.75 83 ALA A N 1
ATOM 665 C CA . ALA A 1 83 ? -14.295 2.915 34.436 1.00 90.75 83 ALA A CA 1
ATOM 666 C C . ALA A 1 83 ? -15.625 2.137 34.458 1.00 90.75 83 ALA A C 1
ATOM 668 O O . ALA A 1 83 ? -16.642 2.660 34.916 1.00 90.75 83 ALA A O 1
ATOM 669 N N . LEU A 1 84 ? -15.608 0.869 34.038 1.00 90.81 84 LEU A N 1
ATOM 670 C CA . LEU A 1 84 ? -16.766 -0.025 34.111 1.00 90.81 84 LEU A CA 1
ATOM 671 C C . LEU A 1 84 ? -17.171 -0.310 35.559 1.00 90.81 84 LEU A C 1
ATOM 673 O O . LEU A 1 84 ? -18.346 -0.197 35.895 1.00 90.81 84 LEU A O 1
ATOM 677 N N . ALA A 1 85 ? -16.212 -0.611 36.437 1.00 89.50 85 ALA A N 1
ATOM 678 C CA . ALA A 1 85 ? -16.486 -0.836 37.854 1.00 89.50 85 ALA A CA 1
ATOM 679 C C . ALA A 1 85 ? -17.106 0.402 38.523 1.00 89.50 85 ALA A C 1
ATOM 681 O O . ALA A 1 85 ? -18.022 0.265 39.330 1.00 89.50 85 ALA A O 1
ATOM 682 N N . THR A 1 86 ? -16.655 1.611 38.167 1.00 88.06 86 THR A N 1
ATOM 683 C CA . THR A 1 86 ? -17.270 2.850 38.663 1.00 88.06 86 THR A CA 1
ATOM 684 C C . THR A 1 86 ? -18.676 3.073 38.119 1.00 88.06 86 THR A C 1
ATOM 686 O O . THR A 1 86 ? -19.530 3.498 38.887 1.00 88.06 86 THR A O 1
ATOM 689 N N . ALA A 1 87 ? -18.932 2.759 36.845 1.00 83.31 87 ALA A N 1
ATOM 690 C CA . ALA A 1 87 ? -20.256 2.904 36.241 1.00 83.31 87 ALA A CA 1
ATOM 691 C C . ALA A 1 87 ? -21.279 1.942 36.876 1.00 83.31 87 ALA A C 1
ATOM 693 O O . ALA A 1 87 ? -22.383 2.353 37.221 1.00 83.31 87 ALA A O 1
ATOM 694 N N . LEU A 1 88 ? -20.878 0.693 37.129 1.00 79.44 88 LEU A N 1
ATOM 695 C CA . LEU A 1 88 ? -21.718 -0.300 37.807 1.00 79.44 88 LEU A CA 1
ATOM 696 C C . LEU A 1 88 ? -21.938 0.040 39.290 1.00 79.44 88 LEU A C 1
ATOM 698 O O . LEU A 1 88 ? -23.028 -0.146 39.817 1.00 79.44 88 LEU A O 1
ATOM 702 N N . ALA A 1 89 ? -20.934 0.594 39.977 1.00 73.88 89 ALA A N 1
ATOM 703 C CA . ALA A 1 89 ? -21.089 1.038 41.364 1.00 73.88 89 ALA A CA 1
ATOM 704 C C . ALA A 1 89 ? -22.005 2.270 41.508 1.00 73.88 89 ALA A C 1
ATOM 706 O O . ALA A 1 89 ? -22.569 2.489 42.580 1.00 73.88 89 ALA A O 1
ATOM 707 N N . THR A 1 90 ? -22.165 3.081 40.455 1.00 58.44 90 THR A N 1
ATOM 708 C CA . THR A 1 90 ? -23.135 4.188 40.438 1.00 58.44 90 THR A CA 1
ATOM 709 C C . THR A 1 90 ? -24.584 3.749 40.217 1.00 58.44 90 THR A C 1
ATOM 711 O O . THR A 1 90 ? -25.478 4.543 40.503 1.00 58.44 90 THR A O 1
ATOM 714 N N . GLU A 1 91 ? -24.840 2.512 39.778 1.00 52.19 91 GLU A N 1
ATOM 715 C CA . GLU A 1 91 ? -26.204 1.964 39.670 1.00 52.19 91 GLU A CA 1
ATOM 716 C C . GLU A 1 91 ? -26.777 1.544 41.038 1.00 52.19 91 GLU A C 1
ATOM 718 O O . GLU A 1 91 ? -27.984 1.610 41.242 1.00 52.19 91 GLU A O 1
ATOM 723 N N . ASP A 1 92 ? -25.931 1.209 42.020 1.00 45.12 92 ASP A N 1
ATOM 724 C CA . ASP A 1 92 ? -26.368 0.709 43.340 1.00 45.12 92 ASP A CA 1
ATOM 725 C C . ASP A 1 92 ? -26.683 1.834 44.361 1.00 45.12 92 ASP A C 1
ATOM 727 O O . ASP A 1 92 ? -27.047 1.579 45.506 1.00 45.12 92 ASP A O 1
ATOM 731 N N . GLN A 1 93 ? -26.524 3.110 43.975 1.00 43.81 93 GLN A N 1
ATOM 732 C CA . GLN A 1 93 ? -26.686 4.285 44.859 1.00 43.81 93 GLN A CA 1
ATOM 733 C C . GLN A 1 93 ? -27.651 5.354 44.310 1.00 43.81 93 GLN A C 1
ATOM 735 O O . GLN A 1 93 ? -27.709 6.465 44.840 1.00 43.81 93 GLN A O 1
ATOM 740 N N . THR A 1 94 ? -28.434 5.050 43.273 1.00 40.75 94 THR A N 1
ATOM 741 C CA . THR A 1 94 ? -29.358 6.003 42.631 1.00 40.75 94 THR A CA 1
ATOM 742 C C . THR A 1 94 ? -30.832 5.593 42.731 1.00 40.75 94 THR A C 1
ATOM 744 O O . THR A 1 94 ? -31.602 5.797 41.805 1.00 40.75 94 THR A O 1
ATOM 747 N N . GLU A 1 95 ? -31.294 5.161 43.912 1.00 39.09 95 GLU A N 1
ATOM 748 C CA . GLU A 1 95 ? -32.734 5.235 44.261 1.00 39.09 95 GLU A CA 1
ATOM 749 C C . GLU A 1 95 ? -33.171 6.637 44.746 1.00 39.09 95 GLU A C 1
ATOM 751 O O . GLU A 1 95 ? -34.242 6.822 45.321 1.00 39.09 95 GLU A O 1
ATOM 756 N N . GLY A 1 96 ? -32.369 7.678 44.511 1.00 38.16 96 GLY A N 1
ATOM 757 C CA . GLY A 1 96 ? -32.697 9.022 44.974 1.00 38.16 96 GLY A CA 1
ATOM 758 C C . GLY A 1 96 ? -32.101 10.130 44.126 1.00 38.16 96 GLY A C 1
ATOM 759 O O . GLY A 1 96 ? -31.207 10.818 44.598 1.00 38.16 96 GLY A O 1
ATOM 760 N N . SER A 1 97 ? -32.591 10.316 42.900 1.00 32.50 97 SER A N 1
ATOM 761 C CA . SER A 1 97 ? -32.879 11.638 42.313 1.00 32.50 97 SER A CA 1
ATOM 762 C C . SER A 1 97 ? -33.135 11.507 40.812 1.00 32.50 97 SER A C 1
ATOM 764 O O . SER A 1 97 ? -32.330 10.978 40.057 1.00 32.50 97 SER A O 1
ATOM 766 N N . GLU A 1 98 ? -34.271 12.049 40.402 1.00 46.44 98 GLU A N 1
ATOM 767 C CA . GLU A 1 98 ? -34.839 12.062 39.061 1.00 46.44 98 GLU A CA 1
ATOM 768 C C . GLU A 1 98 ? -33.916 12.665 37.977 1.00 46.44 98 GLU A C 1
ATOM 770 O O . GLU A 1 98 ? -33.231 13.663 38.218 1.00 46.44 98 GLU A O 1
ATOM 775 N N . LYS A 1 99 ? -34.080 12.125 36.752 1.00 42.25 99 LYS A N 1
ATOM 776 C CA . LYS A 1 99 ? -33.667 12.593 35.404 1.00 42.25 99 LYS A CA 1
ATOM 777 C C . LYS A 1 99 ? -32.346 12.049 34.839 1.00 42.25 99 LYS A C 1
ATOM 779 O O . LYS A 1 99 ? -31.283 12.607 35.081 1.00 42.25 99 LYS A O 1
ATOM 784 N N . GLY A 1 100 ? -32.463 11.092 33.910 1.00 32.16 100 GLY A N 1
ATOM 785 C CA . GLY A 1 100 ? -31.440 10.857 32.885 1.00 32.16 100 GLY A CA 1
ATOM 786 C C . GLY A 1 100 ? -31.459 9.470 32.243 1.00 32.16 100 GLY A C 1
ATOM 787 O O . GLY A 1 100 ? -30.802 8.576 32.747 1.00 32.16 100 GLY A O 1
ATOM 788 N N . VAL A 1 101 ? -32.159 9.350 31.108 1.00 39.53 101 VAL A N 1
ATOM 789 C CA . VAL A 1 101 ? -31.909 8.404 29.996 1.00 39.53 101 VAL A CA 1
ATOM 790 C C . VAL A 1 101 ? -31.704 6.937 30.395 1.00 39.53 101 VAL A C 1
ATOM 792 O O . VAL A 1 101 ? -30.599 6.404 30.389 1.00 39.53 101 VAL A O 1
ATOM 795 N N . GLU A 1 102 ? -32.815 6.259 30.658 1.00 34.84 102 GLU A N 1
ATOM 796 C CA . GLU A 1 102 ? -32.870 4.802 30.679 1.00 34.84 102 GLU A CA 1
ATOM 797 C C . GLU A 1 102 ? -32.950 4.314 29.226 1.00 34.84 102 GLU A C 1
ATOM 799 O O . GLU A 1 102 ? -33.987 4.435 28.567 1.00 34.84 102 GLU A O 1
ATOM 804 N N . VAL A 1 103 ? -31.836 3.790 28.701 1.00 41.59 103 VAL A N 1
ATOM 805 C CA . VAL A 1 103 ? -31.828 2.957 27.488 1.00 41.59 103 VAL A CA 1
ATOM 806 C C . VAL A 1 103 ? -32.475 1.634 27.878 1.00 41.59 103 VAL A C 1
ATOM 808 O O . VAL A 1 103 ? -31.822 0.622 28.121 1.00 41.59 103 VAL A O 1
ATOM 811 N N . ALA A 1 104 ? -33.797 1.679 28.015 1.00 37.59 104 ALA A N 1
ATOM 812 C CA . ALA A 1 104 ? -34.608 0.503 28.188 1.00 37.59 104 ALA A CA 1
ATOM 813 C C . ALA A 1 104 ? -34.440 -0.352 26.933 1.00 37.59 104 ALA A C 1
ATOM 815 O O . ALA A 1 104 ? -34.643 0.095 25.801 1.00 37.59 104 ALA A O 1
ATOM 816 N N . ILE A 1 105 ? -34.051 -1.597 27.165 1.00 43.34 105 ILE A N 1
ATOM 817 C CA . ILE A 1 105 ? -34.123 -2.702 26.223 1.00 43.34 105 ILE A CA 1
ATOM 818 C C . ILE A 1 105 ? -35.588 -2.788 25.776 1.00 43.34 105 ILE A C 1
ATOM 820 O O . ILE A 1 105 ? -36.434 -3.367 26.453 1.00 43.34 105 ILE A O 1
ATOM 824 N N . LEU A 1 106 ? -35.919 -2.108 24.679 1.00 44.88 106 LEU A N 1
ATOM 825 C CA . LEU A 1 106 ? -37.253 -2.149 24.101 1.00 44.88 106 LEU A CA 1
ATOM 826 C C . LEU A 1 106 ? -37.347 -3.401 23.240 1.00 44.88 106 LEU A C 1
ATOM 828 O O . LEU A 1 106 ? -36.871 -3.438 22.102 1.00 44.88 106 LEU A O 1
ATOM 832 N N . GLU A 1 107 ? -37.954 -4.424 23.836 1.00 35.41 107 GLU A N 1
ATOM 833 C CA . GLU A 1 107 ? -38.583 -5.521 23.116 1.00 35.41 107 GLU A CA 1
ATOM 834 C C . GLU A 1 107 ? -39.516 -4.989 22.011 1.00 35.41 107 GLU A C 1
ATOM 836 O O . GLU A 1 107 ? -40.184 -3.960 22.189 1.00 35.41 107 GLU A O 1
ATOM 841 N N . PRO A 1 108 ? -39.593 -5.690 20.867 1.00 43.56 108 PRO A N 1
ATOM 842 C CA . PRO A 1 108 ? -40.403 -5.289 19.733 1.00 43.56 108 PRO A CA 1
ATOM 843 C C . PRO A 1 108 ? -41.853 -5.715 19.967 1.00 43.56 108 PRO A C 1
ATOM 845 O O . PRO A 1 108 ? -42.304 -6.740 19.468 1.00 43.56 108 PRO A O 1
ATOM 848 N N . GLN A 1 109 ? -42.611 -4.933 20.732 1.00 37.66 109 GLN A N 1
ATOM 849 C CA . GLN A 1 109 ? -44.065 -5.049 20.688 1.00 37.66 109 GLN A CA 1
ATOM 850 C C . GLN A 1 109 ? -44.741 -3.706 20.960 1.00 37.66 109 GLN A C 1
ATOM 852 O O . GLN A 1 109 ? -44.836 -3.244 22.095 1.00 37.66 109 GLN A O 1
ATOM 857 N N . GLU A 1 110 ? -45.197 -3.088 19.869 1.00 43.91 110 GLU A N 1
ATOM 858 C CA . GLU A 1 110 ? -46.383 -2.223 19.805 1.00 43.91 110 GLU A CA 1
ATOM 859 C C . GLU A 1 110 ? -46.516 -1.136 20.886 1.00 43.91 110 GLU A C 1
ATOM 861 O O . GLU A 1 110 ? -47.620 -0.797 21.317 1.00 43.91 110 GLU A O 1
ATOM 866 N N . ARG A 1 111 ? -45.415 -0.504 21.302 1.00 40.59 111 ARG A N 1
ATOM 867 C CA . ARG A 1 111 ? -45.519 0.801 21.960 1.00 40.59 111 ARG A CA 1
ATOM 868 C C . ARG A 1 111 ? -45.603 1.859 20.880 1.00 40.59 111 ARG A C 1
ATOM 870 O O . ARG A 1 111 ? -44.609 2.207 20.258 1.00 40.59 111 ARG A O 1
ATOM 877 N N . VAL A 1 112 ? -46.834 2.311 20.659 1.00 49.56 112 VAL A N 1
ATOM 878 C CA . VAL A 1 112 ? -47.217 3.546 19.970 1.00 49.56 112 VAL A CA 1
ATOM 879 C C . VAL A 1 112 ? -46.085 4.577 20.066 1.00 49.56 112 VAL A C 1
ATOM 881 O O . VAL A 1 112 ? -45.898 5.195 21.112 1.00 49.56 112 VAL A O 1
ATOM 884 N N . LEU A 1 113 ? -45.320 4.728 18.979 1.00 52.91 113 LEU A N 1
ATOM 885 C CA . LEU A 1 113 ? -44.316 5.779 18.799 1.00 52.91 113 LEU A CA 1
ATOM 886 C C . LEU A 1 113 ? -45.064 7.122 18.776 1.00 52.91 113 LEU A C 1
ATOM 888 O O . LEU A 1 113 ? -45.585 7.542 17.738 1.00 52.91 113 LEU A O 1
ATOM 892 N N . GLY A 1 114 ? -45.234 7.713 19.960 1.00 44.75 114 GLY A N 1
ATOM 893 C CA . GLY A 1 114 ? -46.129 8.843 20.212 1.00 44.75 114 GLY A CA 1
ATOM 894 C C . GLY A 1 114 ? -45.546 10.207 19.837 1.00 44.75 114 GLY A C 1
ATOM 895 O O . GLY A 1 114 ? -46.315 11.148 19.643 1.00 44.75 114 GLY A O 1
ATOM 896 N N . GLY A 1 115 ? -44.223 10.319 19.693 1.00 60.81 115 GLY A N 1
ATOM 897 C CA . GLY A 1 115 ? -43.529 11.536 19.276 1.00 60.81 115 GLY A CA 1
ATOM 898 C C . GLY A 1 115 ? -42.957 11.462 17.859 1.00 60.81 115 GLY A C 1
ATOM 899 O O . GLY A 1 115 ? -42.650 10.390 17.345 1.00 60.81 115 GLY A O 1
ATOM 900 N N . HIS A 1 116 ? -42.807 12.624 17.219 1.00 64.81 116 HIS A N 1
ATOM 901 C CA . HIS A 1 116 ? -41.986 12.765 16.012 1.00 64.81 116 HIS A CA 1
ATOM 902 C C . HIS A 1 116 ? -40.509 12.469 16.323 1.00 64.81 116 HIS A C 1
ATOM 904 O O . HIS A 1 116 ? -39.867 11.728 15.585 1.00 64.81 116 HIS A O 1
ATOM 910 N N . ASP A 1 117 ? -40.025 12.966 17.462 1.00 69.50 117 ASP A N 1
ATOM 911 C CA . ASP A 1 117 ? -38.636 12.812 17.901 1.00 69.50 117 ASP A CA 1
AT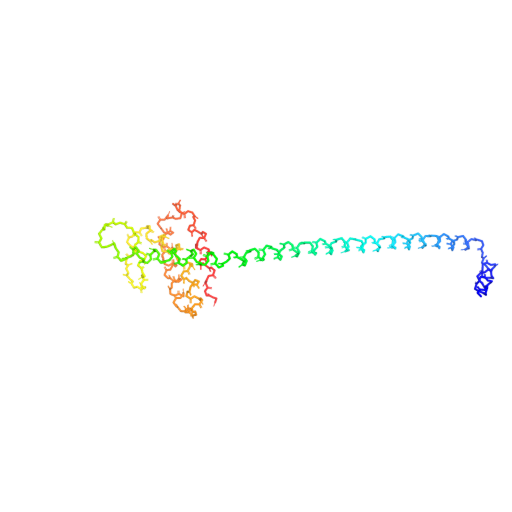OM 912 C C . ASP A 1 117 ? -38.299 11.346 18.221 1.00 69.50 117 ASP A C 1
ATOM 914 O O . ASP A 1 117 ? -37.286 10.842 17.748 1.00 69.50 117 ASP A O 1
ATOM 918 N N . ASP A 1 118 ? -39.214 10.602 18.855 1.00 76.38 118 ASP A N 1
ATOM 919 C CA . ASP A 1 118 ? -39.038 9.164 19.130 1.00 76.38 118 ASP A CA 1
ATOM 920 C C . ASP A 1 118 ? -38.852 8.327 17.847 1.00 76.38 118 ASP A C 1
ATOM 922 O O . ASP A 1 118 ? -38.180 7.294 17.847 1.00 76.38 118 ASP A O 1
ATOM 926 N N . LYS A 1 119 ? -39.459 8.758 16.731 1.00 79.31 119 LYS A N 1
ATOM 927 C CA . LYS A 1 119 ? -39.336 8.088 15.424 1.00 79.31 119 LYS A CA 1
ATOM 928 C C . LYS A 1 119 ? -38.001 8.387 14.756 1.00 79.31 119 LYS A C 1
ATOM 930 O O . LYS A 1 119 ? -37.430 7.503 14.119 1.00 79.31 119 LYS A O 1
ATOM 935 N N . VAL A 1 120 ? -37.506 9.614 14.910 1.00 81.19 120 VAL A N 1
ATOM 936 C CA . VAL A 1 120 ? -36.171 10.008 14.447 1.00 81.19 120 VAL A CA 1
ATOM 937 C C . VAL A 1 120 ? -35.107 9.253 15.245 1.00 81.19 120 VAL A C 1
ATOM 939 O O . VAL A 1 120 ? -34.215 8.655 14.645 1.00 81.19 120 VAL A O 1
ATOM 942 N N . ASP A 1 121 ? -35.257 9.178 16.567 1.00 86.50 121 ASP A N 1
ATOM 943 C CA . ASP A 1 121 ? -34.363 8.423 17.449 1.00 86.50 121 ASP A CA 1
ATOM 944 C C . ASP A 1 121 ? -34.352 6.928 17.104 1.00 86.50 121 ASP A C 1
ATOM 946 O O . ASP A 1 121 ? -33.289 6.304 17.035 1.00 86.50 121 ASP A O 1
ATOM 950 N N . PHE A 1 122 ? -35.522 6.356 16.798 1.00 86.81 122 PHE A N 1
ATOM 951 C CA . PHE A 1 122 ? -35.624 4.982 16.311 1.00 86.81 122 PHE A CA 1
ATOM 952 C C . PHE A 1 122 ? -34.836 4.775 15.010 1.00 86.81 122 PHE A C 1
ATOM 954 O O . PHE A 1 122 ? -34.002 3.874 14.946 1.00 86.81 122 PHE A O 1
ATOM 961 N N . LEU A 1 123 ? -35.039 5.621 13.992 1.00 85.94 123 LEU A N 1
ATOM 962 C CA . LEU A 1 123 ? -34.353 5.502 12.697 1.00 85.94 123 LEU A CA 1
ATOM 963 C C . LEU A 1 123 ? -32.827 5.629 12.813 1.00 85.94 123 LEU A C 1
ATOM 965 O O . LEU A 1 123 ? -32.103 4.978 12.062 1.00 85.94 123 LEU A O 1
ATOM 969 N N . ILE A 1 124 ? -32.327 6.422 13.763 1.00 87.38 124 ILE A N 1
ATOM 970 C CA . ILE A 1 124 ? -30.887 6.548 14.030 1.00 87.38 124 ILE A CA 1
ATOM 971 C C . ILE A 1 124 ? -30.320 5.259 14.644 1.00 87.38 124 ILE A C 1
ATOM 973 O O . ILE A 1 124 ? -29.201 4.869 14.318 1.00 87.38 124 ILE A O 1
ATOM 977 N N . ALA A 1 125 ? -31.082 4.585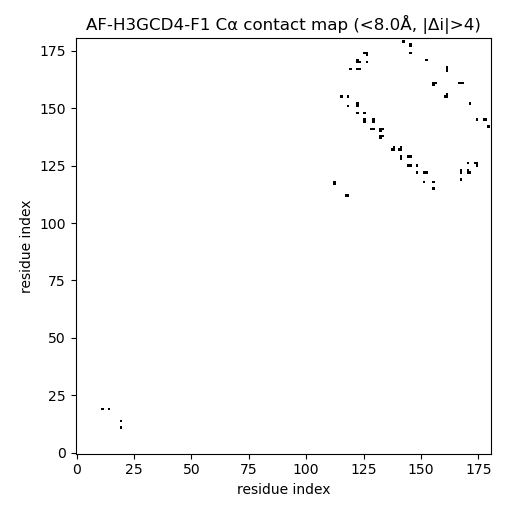 15.508 1.00 88.31 125 ALA A N 1
ATOM 978 C CA . ALA A 1 125 ? -30.642 3.372 16.198 1.00 88.31 125 ALA A CA 1
ATOM 979 C C . ALA A 1 125 ? -30.768 2.087 15.351 1.00 88.31 125 ALA A C 1
ATOM 981 O O . ALA A 1 125 ? -30.108 1.087 15.642 1.00 88.31 125 ALA A O 1
ATOM 982 N N . VAL A 1 126 ? -31.612 2.088 14.312 1.00 90.00 126 VAL A N 1
ATOM 983 C CA . VAL A 1 126 ? -31.890 0.906 13.474 1.00 90.00 126 VAL A CA 1
ATOM 984 C C . VAL A 1 126 ? -30.632 0.310 12.818 1.00 90.00 126 VAL A C 1
ATOM 986 O O . VAL A 1 126 ? -30.434 -0.894 12.980 1.00 90.00 126 VAL A O 1
ATOM 989 N N . PRO A 1 127 ? -29.748 1.069 12.132 1.00 89.19 127 PRO A N 1
ATOM 990 C CA . PRO A 1 127 ? -28.574 0.493 11.471 1.00 89.19 127 PRO A CA 1
ATOM 991 C C . PRO A 1 127 ? -27.663 -0.302 12.413 1.00 89.19 127 PRO A C 1
ATOM 993 O O . PRO A 1 127 ? -27.180 -1.372 12.050 1.00 89.19 127 PRO A O 1
ATOM 996 N N . GLU A 1 128 ? -27.438 0.198 13.631 1.00 89.38 128 GLU A N 1
ATOM 997 C CA . GLU A 1 128 ? -26.599 -0.469 14.631 1.00 89.38 128 GLU A CA 1
ATOM 998 C C . GLU A 1 128 ? -27.239 -1.774 15.113 1.00 89.38 128 GLU A C 1
ATOM 1000 O O . GLU A 1 128 ? -26.582 -2.815 15.135 1.00 89.38 128 GLU A O 1
ATOM 1005 N N . LYS A 1 129 ? -28.544 -1.751 15.410 1.00 87.94 129 LYS A N 1
ATOM 1006 C CA . LYS A 1 129 ? -29.285 -2.955 15.810 1.00 87.94 129 LYS A CA 1
ATOM 1007 C C . LYS A 1 129 ? -29.338 -4.003 14.702 1.00 87.94 129 LYS A C 1
ATOM 1009 O O . LYS A 1 129 ? -29.233 -5.193 14.981 1.00 87.94 129 LYS A O 1
ATOM 1014 N N . MET A 1 130 ? -29.472 -3.581 13.446 1.00 87.94 130 MET A N 1
ATOM 1015 C CA . MET A 1 130 ? -29.443 -4.493 12.301 1.00 87.94 130 MET A CA 1
ATOM 1016 C C . MET A 1 130 ? -28.083 -5.180 12.160 1.00 87.94 130 MET A C 1
ATOM 1018 O O . MET A 1 130 ? -28.038 -6.386 11.924 1.00 87.94 130 MET A O 1
ATOM 1022 N N . TRP A 1 131 ? -26.983 -4.447 12.3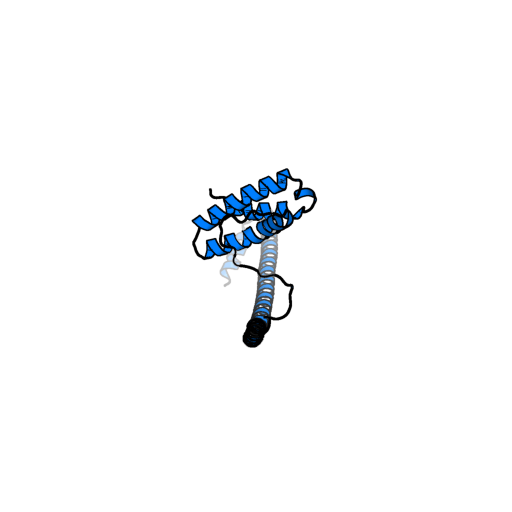57 1.00 90.62 131 TRP A N 1
ATOM 1023 C CA . TRP A 1 131 ? -25.643 -5.036 12.380 1.00 90.62 131 TRP A CA 1
ATOM 1024 C C . TRP A 1 131 ? -25.461 -6.029 13.532 1.00 90.62 131 TRP A C 1
ATOM 1026 O O . TRP A 1 131 ? -24.928 -7.109 13.299 1.00 90.62 131 TRP A O 1
ATOM 1036 N N . GLN A 1 132 ? -25.935 -5.700 14.737 1.00 91.12 132 GLN A N 1
ATOM 1037 C CA . GLN A 1 132 ? -25.866 -6.598 15.898 1.00 91.12 132 GLN A CA 1
ATOM 1038 C C . GLN A 1 132 ? -26.631 -7.907 15.654 1.00 91.12 132 GLN A C 1
ATOM 1040 O O . GLN A 1 132 ? -26.067 -8.985 15.812 1.00 91.12 132 GLN A O 1
ATOM 1045 N N . LEU A 1 133 ? -27.877 -7.833 15.172 1.00 89.81 133 LEU A N 1
ATOM 1046 C CA . LEU A 1 133 ? -28.675 -9.027 14.865 1.00 89.81 133 LEU A CA 1
ATOM 1047 C C . LEU A 1 133 ? -28.075 -9.867 13.733 1.00 89.81 133 LEU A C 1
ATOM 1049 O O . LEU A 1 133 ? -28.199 -11.093 13.732 1.00 89.81 133 LEU A O 1
ATOM 1053 N N . LEU A 1 134 ? -27.428 -9.221 12.759 1.00 88.25 134 LEU A N 1
ATOM 1054 C CA . LEU A 1 134 ? -26.744 -9.926 11.681 1.00 88.25 134 LEU A CA 1
ATOM 1055 C C . LEU A 1 134 ? -25.490 -10.657 12.187 1.00 88.25 134 LEU A C 1
ATOM 1057 O O . LEU A 1 134 ? -25.237 -11.774 11.738 1.00 88.25 134 LEU A O 1
ATOM 1061 N N . ASP A 1 135 ? -24.749 -10.067 13.130 1.00 90.69 135 ASP A N 1
ATOM 1062 C CA . ASP A 1 135 ? -23.585 -10.689 13.782 1.00 90.69 135 ASP A CA 1
ATOM 1063 C C . ASP A 1 135 ? -23.997 -11.877 14.675 1.00 90.69 135 ASP A C 1
ATOM 1065 O O . ASP A 1 135 ? -23.337 -12.915 14.699 1.00 90.69 135 ASP A O 1
ATOM 1069 N N . GLU A 1 136 ? -25.161 -11.782 15.325 1.00 91.81 136 GLU A N 1
ATOM 1070 C CA . GLU A 1 136 ? -25.778 -12.868 16.105 1.00 91.81 136 GLU A CA 1
ATOM 1071 C C . GLU A 1 136 ? -26.401 -13.980 15.230 1.00 91.81 136 GLU A C 1
ATOM 1073 O O . GLU A 1 136 ? -26.739 -15.058 15.725 1.00 91.81 136 GLU A O 1
ATOM 1078 N N . GLY A 1 137 ? -26.524 -13.757 13.915 1.00 87.25 137 GLY A N 1
ATOM 1079 C CA . GLY A 1 137 ? -27.075 -14.715 12.950 1.00 87.25 137 GLY A CA 1
ATOM 1080 C C . GLY A 1 137 ? -28.605 -14.714 12.836 1.00 87.25 137 GLY A C 1
ATOM 1081 O O . GLY A 1 137 ? -29.178 -15.549 12.128 1.00 87.25 137 GLY A O 1
ATOM 1082 N N . GLU A 1 138 ? -29.293 -13.768 13.473 1.00 89.44 138 GLU A N 1
ATOM 1083 C CA . GLU A 1 138 ? -30.754 -13.663 13.493 1.00 89.44 138 GLU A CA 1
ATOM 1084 C C . GLU A 1 138 ? -31.304 -12.795 12.345 1.00 89.44 138 GLU A C 1
ATOM 1086 O O . GLU A 1 138 ? -31.950 -11.761 12.533 1.00 89.44 138 GLU A O 1
ATOM 1091 N N . SER A 1 139 ? -31.094 -13.260 11.112 1.00 87.19 139 SER A N 1
ATOM 1092 C CA . SER A 1 139 ? -31.523 -12.558 9.886 1.00 87.19 139 SER A CA 1
ATOM 1093 C C . SER A 1 139 ? -33.033 -12.283 9.789 1.00 87.19 139 SER A C 1
ATOM 1095 O O . SER A 1 139 ? -33.434 -11.295 9.175 1.00 87.19 139 SER A O 1
ATOM 1097 N N . LEU A 1 140 ? -33.881 -13.109 10.413 1.00 88.06 140 LEU A N 1
ATOM 1098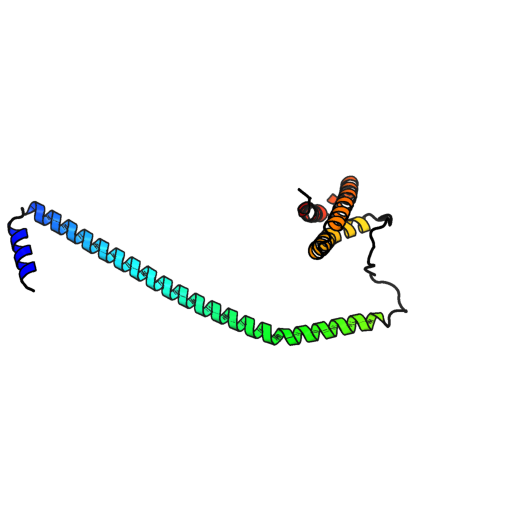 C CA . LEU A 1 140 ? -35.336 -12.912 10.415 1.00 88.06 140 LEU A CA 1
ATOM 1099 C C . LEU A 1 140 ? -35.739 -11.683 11.240 1.00 88.06 140 LEU A C 1
ATOM 1101 O O . LEU A 1 140 ? -36.523 -10.867 10.764 1.00 88.06 140 LEU A O 1
ATOM 1105 N N . LYS A 1 141 ? -35.157 -11.503 12.431 1.00 88.12 141 LYS A N 1
ATOM 1106 C CA . LYS A 1 141 ? -35.428 -10.321 13.263 1.00 88.12 141 LYS A CA 1
ATOM 1107 C C . LYS A 1 141 ? -34.876 -9.050 12.619 1.00 88.12 141 LYS A C 1
ATOM 1109 O O . LYS A 1 141 ? -35.512 -8.003 12.679 1.00 88.12 141 LYS A O 1
ATOM 1114 N N . ALA A 1 142 ? -33.728 -9.145 11.942 1.00 87.56 142 ALA A N 1
ATOM 1115 C CA . ALA A 1 142 ? -33.190 -8.032 11.160 1.00 87.56 142 ALA A CA 1
ATOM 1116 C C . ALA A 1 142 ? -34.145 -7.610 10.024 1.00 87.56 142 ALA A C 1
ATOM 1118 O O . ALA A 1 142 ? -34.313 -6.416 9.777 1.00 87.56 142 ALA A O 1
ATOM 1119 N N . LEU A 1 143 ? -34.818 -8.569 9.375 1.00 88.38 143 LEU A N 1
ATOM 1120 C CA . LEU A 1 143 ? -35.830 -8.292 8.353 1.00 88.38 143 LEU A CA 1
ATOM 1121 C C . LEU A 1 143 ? -37.089 -7.627 8.933 1.00 88.38 143 LEU A C 1
ATOM 1123 O O . LEU A 1 143 ? -37.601 -6.677 8.346 1.00 88.38 143 LEU A O 1
ATOM 1127 N N . GLU A 1 144 ? -37.576 -8.095 10.082 1.00 88.69 144 GLU A N 1
ATOM 1128 C CA . GLU A 1 144 ? -38.716 -7.476 10.776 1.00 88.69 144 GLU A CA 1
ATOM 1129 C C . GLU A 1 144 ? -38.404 -6.026 11.182 1.00 88.69 144 GLU A C 1
ATOM 1131 O O . GLU A 1 144 ? -39.230 -5.131 10.990 1.00 88.69 144 GLU A O 1
ATOM 1136 N N . LEU A 1 145 ? -37.184 -5.766 11.669 1.00 88.75 145 LEU A N 1
ATOM 1137 C CA . LEU A 1 145 ? -36.726 -4.407 11.965 1.00 88.75 145 LEU A CA 1
ATOM 1138 C C . LEU A 1 145 ? -36.627 -3.532 10.714 1.00 88.75 145 LEU A C 1
ATOM 1140 O O . LEU A 1 145 ? -37.001 -2.362 10.780 1.00 88.75 145 LEU A O 1
ATOM 1144 N N . TYR A 1 146 ? -36.168 -4.077 9.585 1.00 89.19 146 TYR A N 1
ATOM 1145 C CA . TYR A 1 146 ? -36.123 -3.347 8.316 1.00 89.19 146 TYR A CA 1
ATOM 1146 C C . TYR A 1 146 ? -37.524 -2.923 7.856 1.00 89.19 146 TYR A C 1
ATOM 1148 O O . TYR A 1 146 ? -37.736 -1.756 7.537 1.00 89.19 146 TYR A O 1
ATOM 1156 N N . GLN A 1 147 ? -38.498 -3.838 7.894 1.00 88.25 147 GLN A N 1
ATOM 1157 C CA . GLN A 1 147 ? -39.890 -3.532 7.539 1.00 88.25 147 GLN A CA 1
ATOM 1158 C C . GLN A 1 147 ? -40.496 -2.480 8.477 1.00 88.25 147 GLN A C 1
ATOM 1160 O O . GLN A 1 147 ? -41.192 -1.567 8.036 1.00 88.25 147 GLN A O 1
ATOM 1165 N N . CYS A 1 148 ? -40.193 -2.560 9.774 1.00 85.69 148 CYS A N 1
ATOM 1166 C CA . CYS A 1 148 ? -40.610 -1.545 10.736 1.00 85.69 148 CYS A CA 1
ATOM 1167 C C . CYS A 1 148 ? -39.987 -0.175 10.408 1.00 85.69 148 CYS A C 1
ATOM 1169 O O . CYS A 1 148 ? -40.694 0.831 10.351 1.00 85.69 148 CYS A O 1
ATOM 1171 N 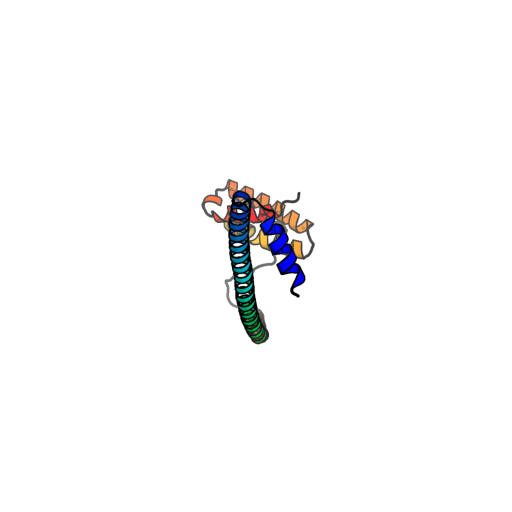N . ALA A 1 149 ? -38.687 -0.131 10.102 1.00 87.50 149 ALA A N 1
ATOM 1172 C CA . ALA A 1 149 ? -37.993 1.092 9.706 1.00 87.50 149 ALA A CA 1
ATOM 1173 C C . ALA A 1 149 ? -38.549 1.707 8.413 1.00 87.50 149 ALA A C 1
ATOM 1175 O O . ALA A 1 149 ? -38.651 2.927 8.333 1.00 87.50 149 ALA A O 1
ATOM 1176 N N . GLU A 1 150 ? -38.966 0.888 7.446 1.00 87.44 150 GLU A N 1
ATOM 1177 C CA . GLU A 1 150 ? -39.617 1.338 6.210 1.00 87.44 150 GLU A CA 1
ATOM 1178 C C . GLU A 1 150 ? -40.944 2.048 6.494 1.00 87.44 150 GLU A C 1
ATOM 1180 O O . GLU A 1 150 ? -41.138 3.188 6.072 1.00 87.44 150 GLU A O 1
ATOM 1185 N N . THR A 1 151 ? -41.812 1.446 7.313 1.00 86.38 151 THR A N 1
ATOM 1186 C CA . THR A 1 151 ? -43.087 2.083 7.689 1.00 86.38 151 THR A CA 1
ATOM 1187 C C . THR A 1 151 ? -42.887 3.402 8.443 1.00 86.38 151 THR A C 1
ATOM 1189 O O . THR A 1 151 ? -43.588 4.381 8.187 1.00 86.38 151 THR A O 1
ATOM 1192 N N . VAL A 1 152 ? -41.899 3.465 9.342 1.00 84.62 152 VAL A N 1
ATOM 1193 C CA . VAL A 1 152 ? -41.589 4.677 10.114 1.00 84.62 152 VAL A CA 1
ATOM 1194 C C . VAL A 1 152 ? -40.968 5.759 9.230 1.00 84.62 152 VAL A C 1
ATOM 1196 O O . VAL A 1 152 ? -41.311 6.933 9.385 1.00 84.62 152 VAL A O 1
ATOM 1199 N N . HIS A 1 153 ? -40.093 5.388 8.293 1.00 83.75 153 HIS A N 1
ATOM 1200 C CA . HIS A 1 153 ? -39.506 6.312 7.329 1.00 83.75 153 HIS A CA 1
ATOM 1201 C C . HIS A 1 153 ? -40.589 6.936 6.443 1.00 83.75 153 HIS A C 1
ATOM 1203 O O . HIS A 1 153 ? -40.667 8.161 6.374 1.00 83.75 153 HIS A O 1
ATOM 1209 N N . ASP A 1 154 ? -41.482 6.133 5.860 1.00 83.00 154 ASP A N 1
ATOM 1210 C CA . ASP A 1 154 ? -42.576 6.618 5.009 1.00 83.00 154 ASP A CA 1
ATOM 1211 C C . ASP A 1 154 ? -43.505 7.596 5.748 1.00 83.00 154 ASP A C 1
ATOM 1213 O O . ASP A 1 154 ? -4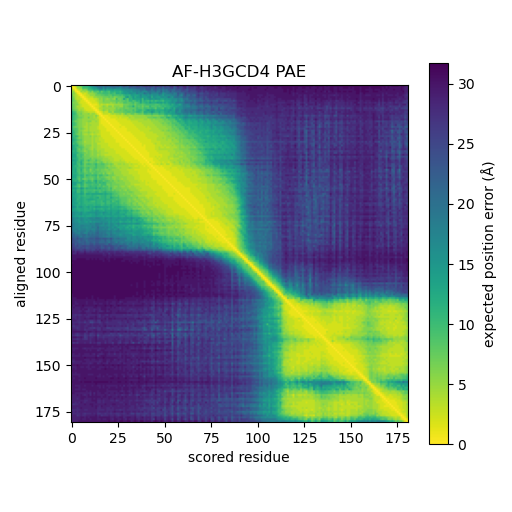3.924 8.620 5.198 1.00 83.00 154 ASP A O 1
ATOM 1217 N N . GLU A 1 155 ? -43.778 7.344 7.030 1.00 80.44 155 GLU A N 1
ATOM 1218 C CA . GLU A 1 155 ? -44.522 8.274 7.884 1.00 80.44 155 GLU A CA 1
ATOM 1219 C C . GLU A 1 155 ? -43.756 9.575 8.183 1.00 80.44 155 GLU A C 1
ATOM 1221 O O . GLU A 1 155 ? -44.379 10.630 8.350 1.00 80.44 155 GLU A O 1
ATOM 1226 N N . CYS A 1 156 ? -42.426 9.514 8.270 1.00 75.69 156 CYS A N 1
ATOM 1227 C CA . CYS A 1 156 ? -41.538 10.660 8.477 1.00 75.69 156 CYS A CA 1
ATOM 1228 C C . CYS A 1 156 ? -41.482 11.542 7.214 1.00 75.69 156 CYS A C 1
ATOM 1230 O O . CYS A 1 156 ? -41.658 12.764 7.293 1.00 75.69 156 CYS A O 1
ATOM 1232 N N . VAL A 1 157 ? -41.355 10.916 6.036 1.00 76.00 157 VAL A N 1
ATOM 1233 C CA . VAL A 1 157 ? -41.412 11.571 4.718 1.00 76.00 157 VAL A CA 1
ATOM 1234 C C . VAL A 1 157 ? -42.757 12.271 4.524 1.00 76.00 157 VAL A C 1
ATOM 1236 O O . VAL A 1 157 ? -42.810 13.453 4.173 1.00 76.00 157 VAL A O 1
ATOM 1239 N N . ALA A 1 158 ? -43.862 11.582 4.829 1.00 70.56 158 ALA A N 1
ATOM 1240 C CA . ALA A 1 158 ? -45.215 12.119 4.684 1.00 70.56 158 ALA A CA 1
ATOM 1241 C C . ALA A 1 158 ? -45.484 13.360 5.559 1.00 70.56 158 ALA A C 1
ATOM 1243 O O . ALA A 1 158 ? -46.346 14.175 5.223 1.00 70.56 158 ALA A O 1
ATOM 1244 N N . LYS A 1 159 ? -44.749 13.526 6.667 1.00 66.94 159 LYS A N 1
ATOM 1245 C CA . LYS A 1 159 ? -44.892 14.646 7.615 1.00 66.94 159 LYS A CA 1
ATOM 1246 C C . LYS A 1 159 ? -43.856 15.762 7.427 1.00 66.94 159 LYS A C 1
ATOM 1248 O O . LYS A 1 159 ? -43.812 16.672 8.246 1.00 66.94 159 LYS A O 1
ATOM 1253 N N . SER A 1 160 ? -43.070 15.730 6.344 1.00 64.31 160 SER A N 1
ATOM 1254 C CA . SER A 1 160 ? -42.020 16.721 6.033 1.00 64.31 160 SER A CA 1
ATOM 1255 C C . SER A 1 160 ? -40.860 16.790 7.042 1.00 64.31 160 SER A C 1
ATOM 1257 O O . SER A 1 160 ? -40.124 17.777 7.058 1.00 64.31 160 SER A O 1
ATOM 1259 N N . ALA A 1 161 ? -40.638 15.726 7.819 1.00 61.31 161 ALA A N 1
ATOM 1260 C CA . ALA A 1 161 ? -39.527 15.602 8.767 1.00 61.31 161 ALA A CA 1
ATOM 1261 C C . ALA A 1 161 ? -38.140 15.699 8.108 1.00 61.31 161 ALA A C 1
ATOM 1263 O O . ALA A 1 161 ? -37.172 16.144 8.721 1.00 61.31 161 ALA A O 1
ATOM 1264 N N . GLU A 1 162 ? -38.040 15.318 6.830 1.00 61.22 162 GLU A N 1
ATOM 1265 C CA . GLU A 1 162 ? -36.796 15.390 6.055 1.00 61.22 162 GLU A CA 1
ATOM 1266 C C . GLU A 1 162 ? -36.256 16.820 5.908 1.00 61.22 162 GLU A C 1
ATOM 1268 O O . GLU A 1 162 ? -35.048 17.018 5.781 1.00 61.22 162 GLU A O 1
ATOM 1273 N N . HIS A 1 163 ? -37.137 17.829 5.930 1.00 62.56 163 HIS A N 1
ATOM 1274 C CA . HIS A 1 163 ? -36.726 19.232 5.865 1.00 62.56 163 HIS A CA 1
ATOM 1275 C C . HIS A 1 163 ? -36.164 19.742 7.194 1.00 62.56 163 HIS A C 1
ATOM 1277 O O . HIS A 1 163 ? -35.329 20.646 7.190 1.00 62.56 163 HIS A O 1
ATOM 1283 N N . GLU A 1 164 ? -36.610 19.172 8.313 1.00 72.62 164 GLU A N 1
ATOM 1284 C CA . GLU A 1 164 ? -36.131 19.513 9.653 1.00 72.62 164 GLU A CA 1
ATOM 1285 C C . GLU A 1 164 ? -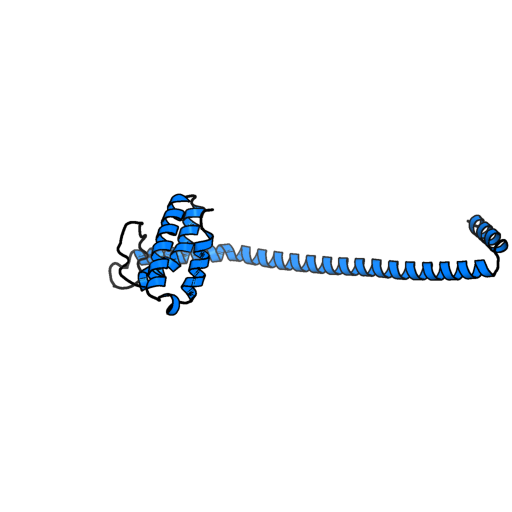34.832 18.763 9.986 1.00 72.62 164 GLU A C 1
ATOM 1287 O O . GLU A 1 164 ? -33.929 19.319 10.613 1.00 72.62 164 GLU A O 1
ATOM 1292 N N . PHE A 1 165 ? -34.678 17.543 9.461 1.00 74.44 165 PHE A N 1
ATOM 1293 C CA . PHE A 1 165 ? -33.530 16.676 9.712 1.00 74.44 165 PHE A CA 1
ATOM 1294 C C . PHE A 1 165 ? -32.950 16.097 8.408 1.00 74.44 165 PHE A C 1
ATOM 1296 O O . PHE A 1 165 ? -33.205 14.943 8.058 1.00 74.44 165 PHE A O 1
ATOM 1303 N N . PRO A 1 166 ? -32.085 16.844 7.695 1.00 77.38 166 PRO A N 1
ATOM 1304 C CA . PRO A 1 166 ? -31.530 16.411 6.407 1.00 77.38 166 PRO A CA 1
ATOM 1305 C C . PRO A 1 166 ? -30.609 15.183 6.507 1.00 77.38 166 PRO A C 1
ATOM 1307 O O . PRO A 1 166 ? -30.325 14.535 5.502 1.00 77.38 166 PRO A O 1
ATOM 1310 N N . PHE A 1 167 ? -30.130 14.836 7.708 1.00 82.88 167 PHE A N 1
ATOM 1311 C CA . PHE A 1 167 ? -29.304 13.645 7.919 1.00 82.88 167 PHE A CA 1
ATOM 1312 C C . PHE A 1 167 ? -30.109 12.336 7.849 1.00 82.88 167 PHE A C 1
ATOM 1314 O O . PHE A 1 167 ? -29.504 11.283 7.642 1.00 82.88 167 PHE A O 1
ATOM 1321 N N . LEU A 1 168 ? -31.443 12.388 7.988 1.00 81.31 168 LEU A N 1
ATOM 1322 C CA . LEU A 1 168 ? -32.318 11.213 7.897 1.00 81.31 168 LEU A CA 1
ATOM 1323 C C . LEU A 1 168 ? -32.189 10.516 6.542 1.00 81.31 168 LEU A C 1
ATOM 1325 O O . LEU A 1 168 ? -32.162 9.294 6.499 1.00 81.31 168 LEU A O 1
ATOM 1329 N N . GLN A 1 169 ? -32.009 11.272 5.454 1.00 80.25 169 GLN A N 1
ATOM 1330 C CA . GLN A 1 169 ? -31.812 10.705 4.115 1.00 80.25 169 GLN A CA 1
ATOM 1331 C C . GLN A 1 169 ? -30.525 9.871 4.026 1.00 80.25 169 GLN A C 1
ATOM 1333 O O . GLN A 1 169 ? -30.510 8.793 3.433 1.00 80.25 169 GLN A O 1
ATOM 1338 N N . THR A 1 170 ? -29.444 10.338 4.657 1.00 84.00 170 THR A N 1
ATOM 1339 C CA . THR A 1 170 ? -28.174 9.600 4.716 1.00 84.00 170 THR A CA 1
ATOM 1340 C C . THR A 1 170 ? -28.306 8.342 5.570 1.00 84.00 170 THR A C 1
ATOM 1342 O O . THR A 1 170 ? -27.789 7.294 5.195 1.00 84.00 170 THR A O 1
ATOM 1345 N N . GLN A 1 171 ? -29.015 8.424 6.699 1.00 86.25 171 GLN A N 1
ATOM 1346 C CA . GLN A 1 171 ? -29.260 7.257 7.551 1.00 86.25 171 GLN A CA 1
ATOM 1347 C C . GLN A 1 171 ? -30.168 6.235 6.867 1.00 86.25 171 GLN A C 1
ATOM 1349 O O . GLN A 1 171 ? -29.893 5.039 6.916 1.00 86.25 171 GLN A O 1
ATOM 1354 N N . TRP A 1 172 ? -31.189 6.689 6.140 1.00 85.81 172 TRP A N 1
ATOM 1355 C CA . TRP A 1 172 ? -32.037 5.821 5.334 1.00 85.81 172 TRP A CA 1
ATOM 1356 C C . TRP A 1 172 ? -31.242 5.089 4.249 1.00 85.81 172 TRP A C 1
ATOM 1358 O O . TRP A 1 172 ? -31.409 3.885 4.081 1.00 85.81 172 TRP A O 1
ATOM 1368 N N . ALA A 1 173 ? -30.298 5.761 3.582 1.00 85.62 173 ALA A N 1
ATOM 1369 C CA . ALA A 1 173 ? -29.397 5.105 2.633 1.00 85.62 173 ALA A CA 1
ATOM 1370 C C . ALA A 1 173 ? -28.559 3.988 3.290 1.00 85.62 173 ALA A C 1
ATOM 1372 O O . ALA A 1 173 ? -28.322 2.954 2.668 1.00 85.62 173 ALA A O 1
ATOM 1373 N N . CYS A 1 174 ? -28.152 4.152 4.555 1.00 85.50 174 CYS A N 1
ATOM 1374 C CA . CYS A 1 174 ? -27.489 3.091 5.318 1.00 85.50 174 CYS A CA 1
ATOM 1375 C C . CYS A 1 174 ? -28.428 1.909 5.608 1.00 85.50 174 CYS A C 1
ATOM 1377 O O . CYS A 1 174 ? -27.996 0.763 5.510 1.00 85.50 174 CYS A O 1
ATOM 1379 N N . ILE A 1 175 ? -29.699 2.168 5.930 1.00 86.75 175 ILE A N 1
ATOM 1380 C CA . ILE A 1 175 ? -30.717 1.127 6.158 1.00 86.75 175 ILE A CA 1
ATOM 1381 C C . ILE A 1 175 ? -31.027 0.382 4.848 1.00 86.75 175 ILE A C 1
ATOM 1383 O O . ILE A 1 175 ? -31.135 -0.843 4.843 1.00 86.75 175 ILE A O 1
ATOM 1387 N N . GLN A 1 176 ? -31.081 1.083 3.711 1.00 85.81 176 GLN A N 1
ATOM 1388 C CA . GLN A 1 176 ? -31.307 0.487 2.388 1.00 85.81 176 GLN A CA 1
ATOM 1389 C C . GLN A 1 176 ? -30.232 -0.530 1.977 1.00 85.81 176 GLN A C 1
ATOM 1391 O O . GLN A 1 176 ? -30.531 -1.455 1.225 1.00 85.81 176 GLN A O 1
ATOM 1396 N N . CYS A 1 177 ? -29.007 -0.428 2.499 1.00 85.56 177 CYS A N 1
ATOM 1397 C CA . CYS A 1 177 ? -27.953 -1.418 2.250 1.00 85.56 177 CYS A CA 1
ATOM 1398 C C . CYS A 1 177 ? -28.299 -2.831 2.753 1.00 85.56 177 CYS A C 1
ATOM 1400 O O . CYS A 1 177 ? -27.661 -3.793 2.332 1.00 85.56 177 CYS A O 1
ATOM 1402 N N . PHE A 1 178 ? -29.290 -2.963 3.637 1.00 82.12 178 PHE A N 1
ATOM 1403 C CA . PHE A 1 178 ? -29.747 -4.238 4.189 1.00 82.12 178 PHE A CA 1
ATOM 1404 C C . PHE A 1 178 ? -30.960 -4.828 3.464 1.00 82.12 178 PHE A C 1
ATOM 1406 O O . PHE A 1 178 ? -31.530 -5.815 3.931 1.00 82.12 178 PHE A O 1
ATOM 1413 N N . GLN A 1 179 ? -31.371 -4.239 2.339 1.00 80.56 179 GLN A N 1
ATOM 1414 C CA . GLN A 1 179 ? -32.488 -4.747 1.556 1.00 80.56 179 GLN A CA 1
ATOM 1415 C C . GLN A 1 179 ? -32.220 -6.205 1.121 1.00 80.56 179 GLN A C 1
ATOM 1417 O O . GLN A 1 179 ? -31.190 -6.476 0.494 1.00 80.56 179 GLN A O 1
ATOM 1422 N N . PRO A 1 180 ? -33.128 -7.154 1.419 1.00 70.81 180 PRO A N 1
ATOM 1423 C CA . PRO A 1 180 ? -33.012 -8.518 0.919 1.00 70.81 180 PRO A CA 1
ATOM 1424 C C . PRO A 1 180 ? -33.165 -8.528 -0.605 1.00 70.81 180 PRO A C 1
ATOM 1426 O O . PRO A 1 180 ? -34.089 -7.909 -1.135 1.00 70.81 180 PRO A O 1
ATOM 1429 N N . VAL A 1 181 ? -32.264 -9.232 -1.294 1.00 58.34 181 VAL A N 1
ATOM 1430 C CA . VAL A 1 181 ? -32.336 -9.496 -2.745 1.00 58.34 181 VAL A CA 1
ATOM 1431 C C . VAL A 1 181 ? -33.270 -10.665 -3.032 1.00 58.34 181 VAL A C 1
ATOM 1433 O O . VAL A 1 181 ? -33.191 -11.667 -2.286 1.00 58.34 181 VAL A O 1
#

pLDDT: mean 80.93, std 18.25, range [32.16, 98.12]

InterPro domains:
  IPR033370 Conserved oligomeric Golgi complex subunit 1 [PTHR31658] (5-178)

Mean predicted aligned error: 18.93 Å

Sequence (181 aa):
MTTTADDAAGFLRRLSIADAKVLLERTRKEKENKTKEMQKMIGVRYRDLIESADKIVNMHSAAMRLEVSLKEMPEKWKQMELALATALATEDQTEGSEKGVEVAILEPQERVLGGHDDKVDFLIAVPEKMWQLLDEGESLKALELYQCAETVHDECVAKSAEHEFPFLQTQWACIQCFQPV